Protein AF-B1M7R1-F1 (afdb_monomer_lite)

Sequence (207 aa):
MFFDQKALIGRHILVVEDDYFAAAHVKDCLRTHGATIEGPWSNVEHAMSSLDRSIDRIDSAVLDIDLQDGKRSYPIAKRLDWAGIPYIFASAHPLSQIPEEYRDCLNIGKPHTDHRLICGLSQLLEGTFESKLYRALTRLGAVSRHIQAGERRVAQQRERVARFRGMRHSLNLAEELLEELLNSLSALEDTRAKFLDELRLIQAGAL

Foldseek 3Di:
DDDQQALQALAEEEEEDQDPVVSVVLCVLCVSNHYHYDDHHQDQVVSVVSCVLCVLRHQEYEAEQAGPPRHGCVVVVVVCVLLLRAYAYAYQDDLVPDPPVCSPHHHQHPPHDSVSSSVSSSCRSVDDLVSLLVNLVSNLVVLVVVLVVLVVVLVVLVVVLVVCVPPPPVNVVSVVVSVVSVVVSVVSVVSSVVSVVSNVCSVVVND

Structure (mmCIF, N/CA/C/O backbone):
data_AF-B1M7R1-F1
#
_entry.id   AF-B1M7R1-F1
#
loop_
_atom_site.group_PDB
_atom_site.id
_atom_site.type_symbol
_atom_site.label_atom_id
_atom_site.label_alt_id
_atom_site.label_comp_id
_atom_site.label_asym_id
_atom_site.label_entity_id
_atom_site.label_seq_id
_atom_site.pdbx_PDB_ins_code
_atom_site.Cartn_x
_atom_site.Cartn_y
_atom_site.Cartn_z
_atom_site.occupancy
_atom_site.B_iso_or_equiv
_atom_site.auth_seq_id
_atom_site.auth_comp_id
_atom_site.auth_asym_id
_atom_site.auth_atom_id
_atom_site.pdbx_PDB_model_num
ATOM 1 N N . MET A 1 1 ? 3.070 5.580 -29.476 1.00 40.72 1 MET A N 1
ATOM 2 C CA . MET A 1 1 ? 1.779 5.211 -28.861 1.00 40.72 1 MET A CA 1
ATOM 3 C C . MET A 1 1 ? 1.674 6.048 -27.597 1.00 40.72 1 MET A C 1
ATOM 5 O O . MET A 1 1 ? 2.559 5.936 -26.761 1.00 40.72 1 MET A O 1
ATOM 9 N N . PHE A 1 2 ? 0.743 7.002 -27.547 1.00 43.12 2 PHE A N 1
ATOM 10 C CA . PHE A 1 2 ? 0.595 7.915 -26.410 1.00 43.12 2 PHE A CA 1
ATOM 11 C C . PHE A 1 2 ? -0.077 7.149 -25.266 1.00 43.12 2 PHE A C 1
ATOM 13 O O . PHE A 1 2 ? -1.182 6.646 -25.452 1.00 43.12 2 PHE A O 1
ATOM 20 N N . PHE A 1 3 ? 0.613 6.997 -24.135 1.00 54.56 3 PHE A N 1
ATOM 21 C CA . PHE A 1 3 ? 0.013 6.438 -22.925 1.00 54.56 3 PHE A CA 1
ATOM 22 C C . PHE A 1 3 ? -0.992 7.424 -22.350 1.00 54.56 3 PHE A C 1
ATOM 24 O O . PHE A 1 3 ? -0.816 8.637 -22.485 1.00 54.56 3 PHE A O 1
ATOM 31 N N . ASP A 1 4 ? -2.041 6.895 -21.726 1.00 61.47 4 ASP A N 1
ATOM 32 C CA . ASP A 1 4 ? -2.982 7.724 -20.993 1.00 61.47 4 ASP A CA 1
ATOM 33 C C . ASP A 1 4 ? -2.215 8.476 -19.901 1.00 61.47 4 ASP A C 1
ATOM 35 O O . ASP A 1 4 ? -1.658 7.886 -18.973 1.00 61.47 4 ASP A O 1
ATOM 39 N N . GLN A 1 5 ? -2.184 9.800 -20.032 1.00 60.84 5 GLN A N 1
ATOM 40 C CA . GLN A 1 5 ? -1.483 10.723 -19.142 1.00 60.84 5 GLN A CA 1
ATOM 41 C C . GLN A 1 5 ? -2.037 10.680 -17.702 1.00 60.84 5 GLN A C 1
ATOM 43 O O . GLN A 1 5 ? -1.565 11.402 -16.830 1.00 60.84 5 GLN A O 1
ATOM 48 N N . LYS A 1 6 ? -3.072 9.866 -17.457 1.00 72.94 6 LYS A N 1
ATOM 49 C CA . LYS A 1 6 ? -3.844 9.778 -16.219 1.00 72.94 6 LYS A CA 1
ATOM 50 C C . LYS A 1 6 ? -4.031 8.348 -15.697 1.00 72.94 6 LYS A C 1
ATOM 52 O O . LYS A 1 6 ? -4.870 8.134 -14.822 1.00 72.94 6 LYS A O 1
ATOM 57 N N . ALA A 1 7 ? -3.235 7.389 -16.175 1.00 82.88 7 ALA A N 1
ATOM 58 C CA . ALA A 1 7 ? -3.348 5.971 -15.811 1.00 82.88 7 ALA A CA 1
ATOM 59 C C . ALA A 1 7 ? -3.279 5.682 -14.294 1.00 82.88 7 ALA A C 1
ATOM 61 O O . ALA A 1 7 ? -3.722 4.623 -13.854 1.00 82.88 7 ALA A O 1
ATOM 62 N N . LEU A 1 8 ? -2.733 6.603 -13.490 1.00 91.12 8 LEU A N 1
ATOM 63 C CA . LEU A 1 8 ? -2.581 6.452 -12.042 1.00 91.12 8 LEU A CA 1
ATOM 64 C C . LEU A 1 8 ? -3.366 7.499 -11.234 1.00 91.12 8 LEU A C 1
ATOM 66 O O . LEU A 1 8 ? -3.075 7.698 -10.054 1.00 91.12 8 LEU A O 1
ATOM 70 N N . ILE A 1 9 ? -4.364 8.172 -11.826 1.00 91.81 9 ILE A N 1
ATOM 71 C CA . ILE A 1 9 ? -5.190 9.141 -11.089 1.00 91.81 9 ILE A CA 1
ATOM 72 C C . ILE A 1 9 ? -5.801 8.510 -9.840 1.00 91.81 9 ILE A C 1
ATOM 74 O O . ILE A 1 9 ? -6.424 7.451 -9.886 1.00 91.81 9 ILE A O 1
ATOM 78 N N . GLY A 1 10 ? -5.651 9.221 -8.722 1.00 88.44 10 GLY A N 1
ATOM 79 C CA . GLY A 1 10 ? -6.211 8.818 -7.436 1.00 88.44 10 GLY A CA 1
ATOM 80 C C . GLY A 1 10 ? -5.459 7.669 -6.769 1.00 88.44 10 GLY A C 1
ATOM 81 O O . GLY A 1 10 ? -5.884 7.244 -5.701 1.00 88.44 10 GLY A O 1
ATOM 82 N N . ARG A 1 11 ? -4.353 7.188 -7.358 1.00 93.38 11 ARG A N 1
ATOM 83 C CA . ARG A 1 11 ? -3.516 6.137 -6.777 1.00 93.38 11 ARG A CA 1
ATOM 84 C C . ARG A 1 11 ? -2.424 6.730 -5.900 1.00 93.38 11 ARG A C 1
ATOM 86 O O . ARG A 1 11 ? -1.684 7.615 -6.327 1.00 93.38 11 ARG A O 1
ATOM 93 N N . HIS A 1 12 ? -2.306 6.216 -4.685 1.00 95.56 12 HIS A N 1
ATOM 94 C CA . HIS A 1 12 ? -1.243 6.536 -3.742 1.00 95.56 12 HIS A CA 1
ATOM 95 C C . HIS A 1 12 ? -0.151 5.467 -3.801 1.00 95.56 12 HIS A C 1
ATOM 97 O O . HIS A 1 12 ? -0.380 4.308 -3.456 1.00 95.56 12 HIS A O 1
ATOM 103 N N . ILE A 1 13 ? 1.045 5.854 -4.237 1.00 97.44 13 ILE A N 1
ATOM 104 C CA . ILE A 1 13 ? 2.153 4.933 -4.485 1.00 97.44 13 ILE A CA 1
ATOM 105 C C . ILE A 1 13 ? 3.277 5.192 -3.485 1.00 97.44 13 ILE A C 1
ATOM 107 O O . ILE A 1 13 ? 3.815 6.299 -3.426 1.00 97.44 13 ILE A O 1
ATOM 111 N N . LEU A 1 14 ? 3.650 4.168 -2.717 1.00 98.06 14 LEU A N 1
ATOM 112 C CA . LEU A 1 14 ? 4.859 4.196 -1.895 1.00 98.06 14 LEU A CA 1
ATOM 113 C C . LEU A 1 14 ? 6.088 4.038 -2.795 1.00 98.06 14 LEU A C 1
ATOM 115 O O . LEU A 1 14 ? 6.151 3.102 -3.587 1.00 98.06 14 LEU A O 1
ATOM 119 N N . VAL A 1 15 ? 7.080 4.914 -2.648 1.00 97.88 15 VAL A N 1
ATOM 120 C CA . VAL A 1 15 ? 8.358 4.806 -3.367 1.00 97.88 15 VAL A CA 1
ATOM 121 C C . VAL A 1 15 ? 9.493 4.636 -2.364 1.00 97.88 15 VAL A C 1
ATOM 123 O O . VAL A 1 15 ? 9.649 5.445 -1.447 1.00 97.88 15 VAL A O 1
ATOM 126 N N . VAL A 1 16 ? 10.291 3.585 -2.543 1.00 97.50 16 VAL A N 1
ATOM 127 C CA . VAL A 1 16 ? 11.472 3.296 -1.723 1.00 97.50 16 VAL A CA 1
ATOM 128 C C . VAL A 1 16 ? 12.658 3.073 -2.647 1.00 97.50 16 VAL A C 1
ATOM 130 O O . VAL A 1 16 ? 12.676 2.119 -3.418 1.00 97.50 16 VAL A O 1
ATOM 133 N N . GLU A 1 17 ? 13.608 3.993 -2.592 1.00 96.00 17 GLU A N 1
ATOM 134 C CA . GLU A 1 17 ? 14.746 4.093 -3.501 1.00 96.00 17 GLU A CA 1
ATOM 135 C C . GLU A 1 17 ? 15.808 4.952 -2.812 1.00 96.00 17 GLU A C 1
ATOM 137 O O . GLU A 1 17 ? 15.491 6.027 -2.287 1.00 96.00 17 GLU A O 1
ATOM 142 N N . ASP A 1 18 ? 17.046 4.470 -2.773 1.00 95.06 18 ASP A N 1
ATOM 143 C CA . ASP A 1 18 ? 18.136 5.137 -2.069 1.00 95.06 18 ASP A CA 1
ATOM 144 C C . ASP A 1 18 ? 19.006 6.007 -2.985 1.00 95.06 18 ASP A C 1
ATOM 146 O O . ASP A 1 18 ? 19.569 7.005 -2.518 1.00 95.06 18 ASP A O 1
ATOM 150 N N . ASP A 1 19 ? 19.048 5.698 -4.285 1.00 94.06 19 ASP A N 1
ATOM 151 C CA . ASP A 1 19 ? 19.673 6.550 -5.285 1.00 94.06 19 ASP A CA 1
ATOM 152 C C . ASP A 1 19 ? 18.806 7.781 -5.572 1.00 94.06 19 ASP A C 1
ATOM 154 O O . ASP A 1 19 ? 17.668 7.700 -6.041 1.00 94.06 19 ASP A O 1
ATOM 158 N N . TYR A 1 20 ? 19.368 8.964 -5.324 1.00 92.56 20 TYR A N 1
ATOM 159 C CA . TYR A 1 20 ? 18.645 10.228 -5.454 1.00 92.56 20 TYR A CA 1
ATOM 160 C C . TYR A 1 20 ? 18.097 10.462 -6.871 1.00 92.56 20 TYR A C 1
ATOM 162 O O . TYR A 1 20 ? 16.976 10.956 -7.023 1.00 92.56 20 TYR A O 1
ATOM 170 N N . PHE A 1 21 ? 18.865 10.122 -7.911 1.00 93.62 21 PHE A N 1
ATOM 171 C CA . PHE A 1 21 ? 18.459 10.369 -9.294 1.00 93.62 21 PHE A CA 1
ATOM 172 C C . PHE A 1 21 ? 17.355 9.410 -9.733 1.00 93.62 21 PHE A C 1
ATOM 174 O O . PHE A 1 21 ? 16.367 9.855 -10.319 1.00 93.62 21 PHE A O 1
ATOM 181 N N . ALA A 1 22 ? 17.476 8.126 -9.401 1.00 93.38 22 ALA A N 1
ATOM 182 C CA . ALA A 1 22 ? 16.428 7.140 -9.617 1.00 93.38 22 ALA A CA 1
ATOM 183 C C . ALA A 1 22 ? 15.153 7.512 -8.847 1.00 93.38 22 ALA A C 1
ATOM 185 O O . ALA A 1 22 ? 14.068 7.523 -9.431 1.00 93.38 22 ALA A O 1
ATOM 186 N N . ALA A 1 23 ? 15.274 7.915 -7.578 1.00 94.62 23 ALA A N 1
ATOM 187 C CA . ALA A 1 23 ? 14.139 8.305 -6.745 1.00 94.62 23 ALA A CA 1
ATOM 188 C C . ALA A 1 23 ? 13.405 9.522 -7.322 1.00 94.62 23 ALA A C 1
ATOM 190 O O . ALA A 1 23 ? 12.173 9.540 -7.386 1.00 94.62 23 ALA A O 1
ATOM 191 N N . ALA A 1 24 ? 14.153 10.541 -7.759 1.00 95.00 24 ALA A N 1
ATOM 192 C CA . ALA A 1 24 ? 13.593 11.722 -8.404 1.00 95.00 24 ALA A CA 1
ATOM 193 C C . ALA A 1 24 ? 12.888 11.360 -9.717 1.00 95.00 24 ALA A C 1
ATOM 195 O O . ALA A 1 24 ? 11.744 11.760 -9.915 1.00 95.00 24 ALA A O 1
ATOM 196 N N . HIS A 1 25 ? 13.529 10.543 -10.555 1.00 94.81 25 HIS A N 1
ATOM 197 C CA . HIS A 1 25 ? 12.978 10.093 -11.827 1.00 94.81 25 HIS A CA 1
ATOM 198 C C . HIS A 1 25 ? 11.665 9.317 -11.657 1.00 94.81 25 HIS A C 1
ATOM 200 O O . HIS A 1 25 ? 10.656 9.674 -12.265 1.00 94.81 25 HIS A O 1
ATOM 206 N N . VAL A 1 26 ? 11.646 8.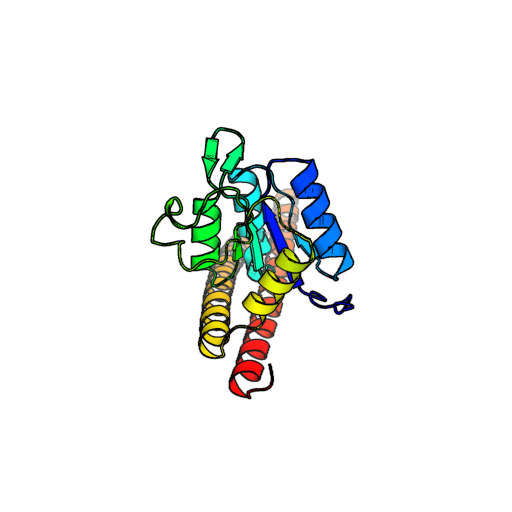304 -10.783 1.00 95.44 26 VAL A N 1
ATOM 207 C CA . VAL A 1 26 ? 10.446 7.504 -10.489 1.00 95.44 26 VAL A CA 1
ATOM 208 C C . VAL A 1 26 ? 9.330 8.398 -9.955 1.00 95.44 26 VAL A C 1
ATOM 210 O O . VAL A 1 26 ? 8.204 8.349 -10.448 1.00 95.44 26 VAL A O 1
ATOM 213 N N . LYS A 1 27 ? 9.633 9.260 -8.979 1.00 95.81 27 LYS A N 1
ATOM 214 C CA . LYS A 1 27 ? 8.655 10.188 -8.397 1.00 95.81 27 LYS A CA 1
ATOM 215 C C . LYS A 1 27 ? 8.048 11.110 -9.455 1.00 95.81 27 LYS A C 1
ATOM 217 O O . LYS A 1 27 ? 6.830 11.286 -9.466 1.00 95.81 27 LYS A O 1
ATOM 222 N N . ASP A 1 28 ? 8.873 11.704 -10.310 1.00 95.19 28 ASP A N 1
ATOM 223 C CA . ASP A 1 28 ? 8.414 12.652 -11.323 1.00 95.19 28 ASP A CA 1
ATOM 224 C C . ASP A 1 28 ? 7.580 11.937 -12.393 1.00 95.19 28 ASP A C 1
ATOM 226 O O . ASP A 1 28 ? 6.471 12.382 -12.689 1.00 95.19 28 ASP A O 1
ATOM 230 N N . CYS A 1 29 ? 8.029 10.770 -12.868 1.00 94.88 29 CYS A N 1
ATOM 231 C CA . CYS A 1 29 ? 7.277 9.934 -13.803 1.00 94.88 29 CYS A CA 1
ATOM 232 C C . CYS A 1 29 ? 5.880 9.586 -13.260 1.00 94.88 29 CYS A C 1
ATOM 234 O O . CYS A 1 29 ? 4.870 9.832 -13.923 1.00 94.88 29 CYS A O 1
ATOM 236 N N . LEU A 1 30 ? 5.793 9.078 -12.027 1.00 95.50 30 LEU A N 1
ATOM 237 C CA . LEU A 1 30 ? 4.518 8.697 -11.411 1.00 95.50 30 LEU A CA 1
ATOM 238 C C . LEU A 1 30 ? 3.587 9.901 -11.198 1.00 95.50 30 LEU A C 1
ATOM 240 O O . LEU A 1 30 ? 2.387 9.808 -11.472 1.00 95.50 30 LEU A O 1
ATOM 244 N N . ARG A 1 31 ? 4.127 11.050 -10.769 1.00 94.75 31 ARG A N 1
ATOM 245 C CA . ARG A 1 31 ? 3.352 12.293 -10.603 1.00 94.75 31 ARG A CA 1
ATOM 246 C C . ARG A 1 31 ? 2.793 12.805 -11.923 1.00 94.75 31 ARG A C 1
ATOM 248 O O . ARG A 1 31 ? 1.632 13.204 -11.968 1.00 94.75 31 ARG A O 1
ATOM 255 N N . THR A 1 32 ? 3.579 12.760 -12.999 1.00 94.19 32 THR A N 1
ATOM 256 C CA . THR A 1 32 ? 3.123 13.148 -14.342 1.00 94.19 32 THR A CA 1
ATOM 257 C C . THR A 1 32 ? 1.951 12.290 -14.828 1.00 94.19 32 THR A C 1
ATOM 259 O O . THR A 1 32 ? 1.141 12.783 -15.608 1.00 94.19 32 THR A O 1
ATOM 262 N N . HIS A 1 33 ? 1.810 11.060 -14.321 1.00 94.12 33 HIS A N 1
ATOM 263 C CA . HIS A 1 33 ? 0.701 10.150 -14.636 1.00 94.12 33 HIS A CA 1
ATOM 264 C C . HIS A 1 33 ? -0.456 10.189 -13.615 1.00 94.12 33 HIS A C 1
ATOM 266 O O . HIS A 1 33 ? -1.372 9.364 -13.679 1.00 94.12 33 HIS A O 1
ATOM 272 N N . GLY A 1 34 ? -0.445 11.153 -12.687 1.00 93.50 34 GLY A N 1
ATOM 273 C CA . GLY A 1 34 ? -1.553 11.432 -11.768 1.00 93.50 34 GLY A CA 1
ATOM 274 C C . GLY A 1 34 ? -1.497 10.725 -10.412 1.00 93.50 34 GLY A C 1
ATOM 275 O O . GLY A 1 34 ? -2.457 10.846 -9.649 1.00 93.50 34 GLY A O 1
ATOM 276 N N . ALA A 1 35 ? -0.404 10.022 -10.097 1.00 95.75 35 ALA A N 1
ATOM 277 C CA . ALA A 1 35 ? -0.231 9.377 -8.799 1.00 95.75 35 ALA A CA 1
ATOM 278 C C . ALA A 1 35 ? 0.142 10.383 -7.699 1.00 95.75 35 ALA A C 1
ATOM 280 O O . ALA A 1 35 ? 0.938 11.306 -7.911 1.00 95.75 35 ALA A O 1
ATOM 281 N N . THR A 1 36 ? -0.346 10.141 -6.484 1.00 96.50 36 THR A N 1
ATOM 282 C CA . THR A 1 36 ? 0.205 10.756 -5.272 1.00 96.50 36 THR A CA 1
ATOM 283 C C . THR A 1 36 ? 1.315 9.869 -4.722 1.00 96.50 36 THR A C 1
ATOM 285 O O . THR A 1 36 ? 1.179 8.650 -4.690 1.00 96.50 36 THR A O 1
ATOM 288 N N . ILE A 1 37 ? 2.417 10.467 -4.272 1.00 96.56 37 ILE A N 1
ATOM 289 C CA . ILE A 1 37 ? 3.605 9.723 -3.834 1.00 96.56 37 ILE A CA 1
ATOM 290 C C . ILE A 1 37 ? 3.744 9.783 -2.317 1.00 96.56 37 ILE A C 1
ATOM 292 O O . ILE A 1 37 ? 3.774 10.877 -1.753 1.00 96.56 37 ILE A O 1
ATOM 296 N N . GLU A 1 38 ? 3.875 8.615 -1.691 1.00 96.25 38 GLU A N 1
ATOM 297 C CA . GLU A 1 38 ? 4.350 8.450 -0.317 1.00 96.25 38 GLU A C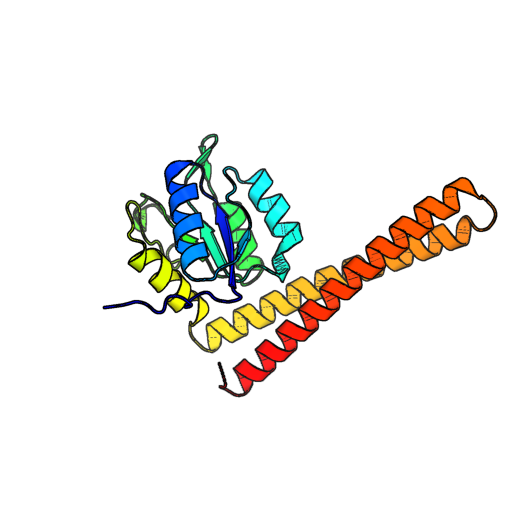A 1
ATOM 298 C C . GLU A 1 38 ? 5.861 8.157 -0.366 1.00 96.25 38 GLU A C 1
ATOM 300 O O . GLU A 1 38 ? 6.289 7.158 -0.946 1.00 96.25 38 GLU A O 1
ATOM 305 N N . GLY A 1 39 ? 6.683 9.040 0.206 1.00 91.75 39 GLY A N 1
ATOM 306 C CA . GLY A 1 39 ? 8.143 9.031 0.022 1.00 91.75 39 GLY A CA 1
ATOM 307 C C . GLY A 1 39 ? 8.611 10.018 -1.067 1.00 91.75 39 GLY A C 1
ATOM 308 O O . GLY A 1 39 ? 7.927 11.020 -1.308 1.00 91.75 39 GLY A O 1
ATOM 309 N N . PRO A 1 40 ? 9.766 9.791 -1.731 1.00 95.38 40 PRO A N 1
ATOM 310 C CA . PRO A 1 40 ? 10.613 8.594 -1.682 1.00 95.38 40 PRO A CA 1
ATOM 311 C C . PRO A 1 40 ? 11.362 8.414 -0.359 1.00 95.38 40 PRO A C 1
ATOM 313 O O . PRO A 1 40 ? 11.814 9.391 0.237 1.00 95.38 40 PRO A O 1
ATOM 316 N N . TRP A 1 41 ? 11.529 7.168 0.076 1.00 96.62 41 TRP A N 1
ATOM 317 C CA . TRP A 1 41 ? 12.312 6.820 1.264 1.00 96.62 41 TRP A CA 1
ATOM 318 C C . TRP A 1 41 ? 13.594 6.085 0.879 1.00 96.62 41 TRP A C 1
ATOM 320 O O . TRP A 1 41 ? 13.538 5.116 0.130 1.00 96.62 41 TRP A O 1
ATOM 330 N N . SER A 1 42 ? 14.731 6.503 1.438 1.00 94.44 42 SER A N 1
ATOM 331 C CA . SER A 1 42 ? 16.040 5.909 1.128 1.00 94.44 42 SER A CA 1
ATOM 332 C C . SER A 1 42 ? 16.437 4.736 2.029 1.00 94.44 42 SER A C 1
ATOM 334 O O . SER A 1 42 ? 17.470 4.111 1.809 1.00 94.44 42 SER A O 1
ATOM 336 N N . ASN A 1 43 ? 15.659 4.450 3.078 1.00 94.00 43 ASN A N 1
ATOM 337 C CA . ASN A 1 43 ? 15.959 3.383 4.030 1.00 94.00 43 ASN A CA 1
ATOM 338 C C . ASN A 1 43 ? 14.695 2.702 4.564 1.00 94.00 43 ASN A C 1
ATOM 340 O O . ASN A 1 43 ? 13.588 3.249 4.520 1.00 94.00 43 ASN A O 1
ATOM 344 N N . VAL A 1 44 ? 14.899 1.497 5.098 1.00 94.62 44 VAL A N 1
ATOM 345 C CA . VAL A 1 44 ? 13.834 0.620 5.588 1.00 94.62 44 VAL A CA 1
ATOM 346 C C . VAL A 1 44 ? 13.106 1.223 6.783 1.00 94.62 44 VAL A C 1
ATOM 348 O O . VAL A 1 44 ? 11.882 1.162 6.829 1.00 94.62 44 VAL A O 1
ATOM 351 N N . GLU A 1 45 ? 13.817 1.814 7.744 1.00 93.62 45 GLU A N 1
ATOM 352 C CA . GLU A 1 45 ? 13.212 2.324 8.977 1.00 93.62 45 GLU A CA 1
ATOM 353 C C . GLU A 1 45 ? 12.184 3.430 8.713 1.00 93.62 45 GLU A C 1
ATOM 355 O O . GLU A 1 45 ? 11.060 3.388 9.231 1.00 93.62 45 GLU A O 1
ATOM 360 N N . HIS A 1 46 ? 12.549 4.417 7.894 1.00 93.38 46 HIS A N 1
ATOM 361 C CA . HIS A 1 46 ? 11.669 5.527 7.547 1.00 93.38 46 HIS A CA 1
ATOM 362 C C . HIS A 1 46 ? 10.516 5.065 6.659 1.00 93.38 46 HIS A C 1
ATOM 364 O O . HIS A 1 46 ? 9.372 5.442 6.923 1.00 93.38 46 HIS A O 1
ATOM 370 N N . ALA A 1 47 ? 10.797 4.202 5.676 1.00 95.38 47 ALA A N 1
ATOM 371 C CA . ALA A 1 47 ? 9.773 3.633 4.810 1.00 95.38 47 ALA A CA 1
ATOM 372 C C . ALA A 1 47 ? 8.740 2.828 5.607 1.00 95.38 47 ALA A C 1
ATOM 374 O O . ALA A 1 47 ? 7.547 3.049 5.442 1.00 95.38 47 ALA A O 1
ATOM 375 N N . MET A 1 48 ? 9.179 1.958 6.522 1.00 94.56 48 MET A N 1
ATOM 376 C CA . MET A 1 48 ? 8.294 1.185 7.400 1.00 94.56 48 MET A CA 1
ATOM 377 C C . MET A 1 48 ? 7.471 2.088 8.315 1.00 94.56 48 MET A C 1
ATOM 379 O O . MET A 1 48 ? 6.263 1.912 8.431 1.00 94.56 48 MET A O 1
ATOM 383 N N . SER A 1 49 ? 8.103 3.094 8.927 1.00 91.38 49 SER A N 1
ATOM 384 C CA . SER A 1 49 ? 7.407 4.034 9.813 1.00 91.38 49 SER A CA 1
ATOM 385 C C . SER A 1 49 ? 6.329 4.832 9.079 1.00 91.38 49 SER A C 1
ATOM 387 O O . SER A 1 49 ? 5.267 5.101 9.637 1.00 91.38 49 SER A O 1
ATOM 389 N N . SER A 1 50 ? 6.613 5.254 7.845 1.00 92.44 50 SER A N 1
ATOM 390 C CA . SER A 1 50 ? 5.650 5.917 6.965 1.00 92.44 50 SER A CA 1
ATOM 391 C C . SER A 1 50 ? 4.545 4.948 6.558 1.00 92.44 50 SER A C 1
ATOM 393 O O . SER A 1 50 ? 3.381 5.238 6.828 1.00 92.44 50 SER A O 1
ATOM 395 N N . LEU A 1 51 ? 4.911 3.769 6.050 1.00 92.00 51 LEU A N 1
ATOM 396 C CA . LEU A 1 51 ? 3.988 2.722 5.633 1.00 92.00 51 LEU A CA 1
ATOM 397 C C . LEU A 1 51 ? 3.016 2.342 6.750 1.00 92.00 51 LEU A C 1
ATOM 399 O O . LEU A 1 51 ? 1.824 2.281 6.506 1.00 92.00 51 LEU A O 1
ATOM 403 N N . ASP A 1 52 ? 3.469 2.157 7.988 1.00 87.56 52 ASP A N 1
ATOM 404 C CA . ASP A 1 52 ? 2.580 1.812 9.103 1.00 87.56 52 ASP A CA 1
ATOM 405 C C . ASP A 1 52 ? 1.572 2.917 9.452 1.00 87.56 52 ASP A C 1
ATOM 407 O O . ASP A 1 52 ? 0.494 2.619 9.969 1.00 87.56 52 ASP A O 1
ATOM 411 N N . ARG A 1 53 ? 1.888 4.186 9.165 1.00 86.06 53 ARG A N 1
ATOM 412 C CA . ARG A 1 53 ? 0.967 5.315 9.372 1.00 86.06 53 ARG A CA 1
ATOM 413 C C . ARG A 1 53 ? 0.019 5.535 8.199 1.00 86.06 53 ARG A C 1
ATOM 415 O O . ARG A 1 53 ? -1.063 6.079 8.402 1.00 86.06 53 ARG A O 1
ATOM 422 N N . SER A 1 54 ? 0.428 5.163 6.989 1.00 86.62 54 SER A N 1
ATOM 423 C CA . SER A 1 54 ? -0.318 5.424 5.756 1.00 86.62 54 SER A CA 1
ATOM 424 C C . SER A 1 54 ? -0.850 4.163 5.075 1.00 86.62 54 SER A C 1
ATOM 426 O O . SER A 1 54 ? -1.458 4.286 4.017 1.00 86.62 54 SER A O 1
ATOM 428 N N . ILE A 1 55 ? -0.702 2.980 5.688 1.00 85.38 55 ILE A N 1
A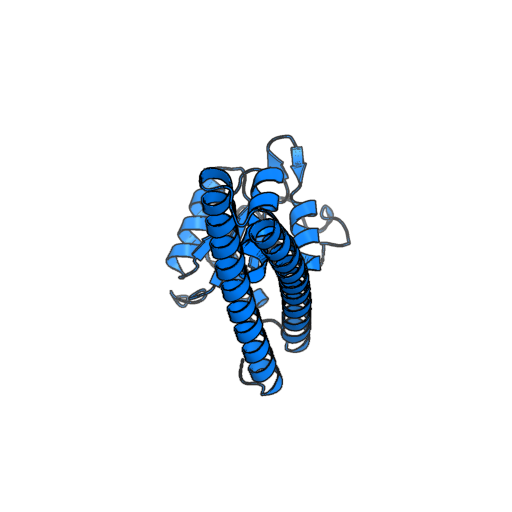TOM 429 C CA . ILE A 1 55 ? -0.990 1.662 5.093 1.00 85.38 55 ILE A CA 1
ATOM 430 C C . ILE A 1 55 ? -2.359 1.595 4.416 1.00 85.38 55 ILE A C 1
ATOM 432 O O . ILE A 1 55 ? -2.478 1.091 3.305 1.00 85.38 55 ILE A O 1
ATOM 436 N N . ASP A 1 56 ? -3.375 2.175 5.049 1.00 80.69 56 ASP A N 1
ATOM 437 C CA . ASP A 1 56 ? -4.760 2.127 4.581 1.00 80.69 56 ASP A CA 1
ATOM 438 C C . ASP A 1 56 ? -5.018 3.033 3.365 1.00 80.69 56 ASP A C 1
ATOM 440 O O . ASP A 1 56 ? -6.101 3.020 2.788 1.00 80.69 56 ASP A O 1
ATOM 444 N N . ARG A 1 57 ? -4.035 3.847 2.977 1.00 85.31 57 ARG A N 1
ATOM 445 C CA . ARG A 1 57 ? -4.104 4.772 1.843 1.00 85.31 57 ARG A CA 1
ATOM 446 C C . ARG A 1 57 ? -3.208 4.349 0.687 1.00 85.31 57 ARG A C 1
ATOM 448 O O . ARG A 1 57 ? -3.309 4.960 -0.364 1.00 85.31 57 ARG A O 1
ATOM 455 N N . ILE A 1 58 ? -2.323 3.367 0.865 1.00 92.75 58 ILE A N 1
ATOM 456 C CA . ILE A 1 58 ? -1.373 2.960 -0.175 1.00 92.75 58 ILE A CA 1
ATOM 457 C C . ILE A 1 58 ? -2.024 1.956 -1.132 1.00 92.75 58 ILE A C 1
ATOM 459 O O . ILE A 1 58 ? -2.432 0.855 -0.752 1.00 92.75 58 ILE A O 1
ATOM 463 N N . ASP A 1 59 ? -2.070 2.327 -2.409 1.00 92.81 59 ASP A N 1
ATOM 464 C CA . ASP A 1 59 ? -2.604 1.505 -3.491 1.00 92.81 59 ASP A CA 1
ATOM 465 C C . ASP A 1 59 ? -1.591 0.498 -4.023 1.00 92.81 59 ASP A C 1
ATOM 467 O O . ASP A 1 59 ? -1.979 -0.615 -4.376 1.00 92.81 59 ASP A O 1
ATOM 471 N N . SER A 1 60 ? -0.318 0.887 -4.104 1.00 95.56 60 SER A N 1
ATOM 472 C CA . SER A 1 60 ? 0.782 0.041 -4.571 1.00 95.56 60 SER A CA 1
ATOM 473 C C . SER A 1 60 ? 2.132 0.604 -4.112 1.00 95.56 60 SER A C 1
ATOM 475 O O . SER A 1 60 ? 2.199 1.727 -3.611 1.00 95.56 60 SER A O 1
ATOM 477 N N . ALA A 1 61 ? 3.219 -0.144 -4.303 1.00 97.56 61 ALA A N 1
ATOM 478 C CA . ALA A 1 61 ? 4.574 0.355 -4.061 1.00 97.56 61 ALA A CA 1
ATOM 479 C C . ALA A 1 61 ? 5.551 0.089 -5.218 1.00 97.56 61 ALA A C 1
ATOM 481 O O . ALA A 1 61 ? 5.366 -0.838 -6.008 1.00 97.56 61 ALA A O 1
ATOM 482 N N . VAL A 1 62 ? 6.605 0.901 -5.279 1.00 97.50 62 VAL A N 1
ATOM 483 C CA . VAL A 1 62 ? 7.803 0.706 -6.101 1.00 97.50 62 VAL A CA 1
ATOM 484 C C . VAL A 1 62 ? 8.990 0.609 -5.154 1.00 97.50 62 VAL A C 1
ATOM 486 O O . VAL A 1 62 ? 9.250 1.548 -4.398 1.00 97.50 62 VAL A O 1
ATOM 489 N N . LEU A 1 63 ? 9.679 -0.529 -5.175 1.00 97.19 63 LEU A N 1
ATOM 490 C CA . LEU A 1 63 ? 10.778 -0.825 -4.261 1.00 97.19 63 LEU A CA 1
ATOM 491 C C . LEU A 1 63 ? 12.061 -1.090 -5.049 1.00 97.19 63 LEU A C 1
ATOM 493 O O . LEU A 1 63 ? 12.087 -2.001 -5.879 1.00 97.19 63 LEU A O 1
ATOM 497 N N . ASP A 1 64 ? 13.148 -0.381 -4.755 1.00 95.81 64 ASP A N 1
ATOM 498 C CA . ASP A 1 64 ? 14.465 -0.977 -4.981 1.00 95.81 64 ASP A CA 1
ATOM 499 C C . ASP A 1 64 ? 14.710 -2.083 -3.947 1.00 95.81 64 ASP A C 1
ATOM 501 O O . ASP A 1 64 ? 14.212 -2.024 -2.820 1.00 95.81 64 ASP A O 1
ATOM 505 N N . ILE A 1 65 ? 15.431 -3.131 -4.340 1.00 94.62 65 ILE A N 1
ATOM 506 C CA . ILE A 1 65 ? 15.802 -4.237 -3.457 1.00 94.62 65 ILE A CA 1
ATOM 507 C C . ILE A 1 65 ? 16.929 -3.814 -2.536 1.00 94.62 65 ILE A C 1
ATOM 509 O O . ILE A 1 65 ? 16.809 -4.044 -1.335 1.00 94.62 65 ILE A O 1
ATOM 513 N N . ASP A 1 66 ? 17.993 -3.231 -3.081 1.00 92.19 66 ASP A N 1
ATOM 514 C CA . ASP A 1 66 ? 19.133 -2.786 -2.292 1.00 92.19 66 ASP A CA 1
ATOM 515 C C . ASP A 1 66 ? 18.911 -1.337 -1.874 1.00 92.19 66 ASP A C 1
ATOM 517 O O . ASP A 1 66 ? 18.468 -0.513 -2.663 1.00 92.19 66 ASP A O 1
ATOM 521 N N . LEU A 1 67 ? 19.161 -1.053 -0.601 1.00 92.00 67 LEU A N 1
ATOM 522 C CA . LEU A 1 67 ? 19.044 0.276 -0.019 1.00 92.00 67 LEU A CA 1
ATOM 523 C C . LEU A 1 67 ? 20.329 0.610 0.747 1.00 92.00 67 LEU A C 1
ATOM 525 O O . LEU A 1 67 ? 21.222 -0.231 0.922 1.00 92.00 67 LEU A O 1
ATOM 529 N N . GLN A 1 68 ? 20.374 1.827 1.288 1.00 84.12 68 GLN A N 1
ATOM 530 C CA . GLN A 1 68 ? 21.465 2.307 2.132 1.00 84.12 68 GLN A CA 1
ATOM 531 C C . GLN A 1 68 ? 21.846 1.311 3.241 1.00 84.12 68 GLN A C 1
ATOM 533 O O . GLN A 1 68 ? 21.025 0.558 3.776 1.00 84.12 68 GLN A O 1
ATOM 538 N N . ASP A 1 69 ? 23.134 1.329 3.589 1.00 78.69 69 ASP A N 1
ATOM 539 C CA . ASP A 1 69 ? 23.749 0.497 4.629 1.00 78.69 69 ASP A CA 1
ATOM 540 C C . ASP A 1 69 ? 23.667 -1.021 4.376 1.00 78.69 69 ASP A C 1
ATOM 542 O O . ASP A 1 69 ? 23.723 -1.822 5.311 1.00 78.69 69 ASP A O 1
ATOM 546 N N . GLY A 1 70 ? 23.536 -1.437 3.109 1.00 78.00 70 GLY A N 1
ATOM 547 C CA . GLY A 1 70 ? 23.485 -2.851 2.717 1.00 78.00 70 GLY A CA 1
ATOM 548 C C . GLY A 1 70 ? 22.199 -3.558 3.150 1.00 78.00 70 GLY A C 1
ATOM 549 O O . GLY A 1 70 ? 22.148 -4.790 3.209 1.00 78.00 70 GLY A O 1
ATOM 550 N N . LYS A 1 71 ? 21.161 -2.789 3.491 1.00 89.19 71 LYS A N 1
ATOM 551 C CA . LYS A 1 71 ? 19.847 -3.321 3.844 1.00 89.19 71 LYS A CA 1
ATOM 552 C C . LYS A 1 71 ? 19.049 -3.609 2.587 1.00 89.19 71 LYS A C 1
ATOM 554 O O . LYS A 1 71 ? 19.241 -2.986 1.551 1.00 89.19 71 LYS A O 1
ATOM 559 N N . ARG A 1 72 ? 18.105 -4.542 2.714 1.00 93.19 72 ARG A N 1
ATOM 560 C CA . ARG A 1 72 ? 17.171 -4.873 1.640 1.00 93.19 72 ARG A CA 1
ATOM 561 C C . ARG A 1 72 ? 15.753 -4.462 1.979 1.00 93.19 72 ARG A C 1
ATOM 563 O O . ARG A 1 72 ? 15.362 -4.530 3.143 1.00 93.19 72 ARG A O 1
ATOM 570 N N . SER A 1 73 ? 14.965 -4.111 0.968 1.00 95.00 73 SER A N 1
ATOM 571 C CA . SER A 1 73 ? 13.560 -3.706 1.123 1.00 95.00 73 SER A CA 1
ATOM 572 C C . SER A 1 73 ? 12.590 -4.853 1.439 1.00 95.00 73 SER A C 1
ATOM 574 O O . SER A 1 73 ? 11.407 -4.602 1.657 1.00 95.00 73 SER A O 1
ATOM 576 N N . TYR A 1 74 ? 13.057 -6.103 1.551 1.00 95.00 74 TYR A N 1
ATOM 577 C CA . TYR A 1 74 ? 12.207 -7.265 1.856 1.00 95.00 74 TYR A CA 1
ATOM 578 C C . TYR A 1 74 ? 11.318 -7.129 3.107 1.00 95.00 74 TYR A C 1
ATOM 580 O O . TYR A 1 74 ? 10.172 -7.571 3.054 1.00 95.00 74 TYR A O 1
ATOM 588 N N . PRO A 1 75 ? 11.739 -6.491 4.220 1.00 94.94 75 PRO A N 1
ATOM 589 C CA . PRO A 1 75 ? 10.829 -6.235 5.339 1.00 94.94 75 PRO A CA 1
ATOM 590 C C . PRO A 1 75 ? 9.613 -5.381 4.944 1.00 94.94 75 PRO A C 1
ATOM 592 O O . PRO A 1 75 ? 8.517 -5.605 5.455 1.00 94.94 75 PRO A O 1
ATOM 595 N N . ILE A 1 76 ? 9.796 -4.445 4.008 1.00 95.62 76 ILE A N 1
ATOM 596 C CA . ILE A 1 76 ? 8.735 -3.597 3.452 1.00 95.62 76 ILE A CA 1
ATOM 597 C C . ILE A 1 76 ? 7.841 -4.433 2.536 1.00 95.62 76 ILE A C 1
ATOM 599 O O . ILE A 1 76 ? 6.625 -4.408 2.696 1.00 95.62 76 ILE A O 1
ATOM 603 N N . ALA A 1 77 ? 8.434 -5.228 1.639 1.00 95.12 77 ALA A N 1
ATOM 604 C CA . ALA A 1 77 ? 7.720 -6.156 0.758 1.00 95.12 77 ALA A CA 1
ATOM 605 C C . ALA A 1 77 ? 6.787 -7.083 1.561 1.00 95.12 77 ALA A C 1
ATOM 607 O O . ALA A 1 77 ? 5.573 -7.081 1.370 1.00 95.12 77 ALA A O 1
ATOM 608 N N . LYS A 1 78 ? 7.325 -7.733 2.597 1.00 93.31 78 LYS A N 1
ATOM 609 C CA . LYS A 1 78 ? 6.563 -8.582 3.521 1.00 93.31 78 LYS A CA 1
ATOM 610 C C . LYS A 1 78 ? 5.426 -7.838 4.229 1.00 93.31 78 LYS A C 1
ATOM 612 O O . LYS A 1 78 ? 4.358 -8.403 4.479 1.00 93.31 78 LYS A O 1
ATOM 617 N N . ARG A 1 79 ? 5.644 -6.572 4.594 1.00 92.38 79 ARG A N 1
ATOM 618 C CA . ARG A 1 79 ? 4.623 -5.733 5.237 1.00 92.38 79 ARG A CA 1
ATOM 619 C C . ARG A 1 79 ? 3.489 -5.365 4.278 1.00 92.38 79 ARG A C 1
ATOM 621 O O . ARG A 1 79 ? 2.340 -5.285 4.726 1.00 92.38 79 ARG A O 1
ATOM 628 N N . LEU A 1 80 ? 3.810 -5.146 3.004 1.00 92.81 80 LEU A N 1
ATOM 629 C CA . LEU A 1 80 ? 2.854 -4.899 1.924 1.00 92.81 80 LEU A CA 1
ATOM 630 C C . LEU A 1 80 ? 2.044 -6.163 1.612 1.00 92.81 80 LEU A C 1
ATOM 632 O O . LEU A 1 80 ? 0.818 -6.081 1.556 1.00 92.81 80 LEU A O 1
ATOM 636 N N . ASP A 1 81 ? 2.692 -7.331 1.550 1.00 89.44 81 ASP A N 1
ATOM 637 C CA . ASP A 1 81 ? 2.026 -8.629 1.366 1.00 89.44 81 ASP A CA 1
ATOM 638 C C . ASP A 1 81 ? 0.995 -8.893 2.467 1.00 89.44 81 ASP A C 1
ATOM 640 O O . ASP A 1 81 ? -0.160 -9.222 2.191 1.00 89.44 81 ASP A O 1
ATOM 644 N N . TRP A 1 82 ? 1.369 -8.655 3.730 1.00 86.25 82 TRP A N 1
ATOM 645 C CA . TRP A 1 82 ? 0.446 -8.778 4.862 1.00 86.25 82 TRP A CA 1
ATOM 646 C C . TRP A 1 82 ? -0.750 -7.816 4.777 1.00 86.25 82 TRP A C 1
ATOM 648 O O . TRP A 1 82 ? -1.821 -8.105 5.312 1.00 86.25 82 TRP A O 1
ATOM 658 N N . ALA A 1 83 ? -0.575 -6.664 4.127 1.00 85.25 83 ALA A N 1
ATOM 659 C CA . ALA A 1 83 ? -1.633 -5.684 3.908 1.00 85.25 83 ALA A CA 1
ATOM 660 C C . ALA A 1 83 ? -2.419 -5.908 2.606 1.00 85.25 83 ALA A C 1
ATOM 662 O O . ALA A 1 83 ? -3.374 -5.177 2.349 1.00 85.25 83 ALA A O 1
ATOM 663 N N . GLY A 1 84 ? -2.041 -6.894 1.783 1.00 86.75 84 GLY A N 1
ATOM 664 C CA . GLY A 1 84 ? -2.625 -7.100 0.459 1.00 86.75 84 GLY A CA 1
ATOM 665 C C . GLY A 1 84 ? -2.376 -5.915 -0.475 1.00 86.75 84 GLY A C 1
ATOM 666 O O . GLY A 1 84 ? -3.208 -5.615 -1.330 1.00 86.75 84 GLY A O 1
ATOM 667 N N . ILE A 1 85 ? -1.269 -5.199 -0.285 1.00 91.50 85 ILE A N 1
ATOM 668 C CA . ILE A 1 85 ? -0.870 -4.093 -1.150 1.00 91.50 85 ILE A CA 1
ATOM 669 C C . ILE A 1 85 ? 0.113 -4.654 -2.171 1.00 91.50 85 ILE A C 1
ATOM 671 O O . ILE A 1 85 ? 1.157 -5.174 -1.784 1.00 91.50 85 ILE A O 1
ATOM 675 N N . PRO A 1 86 ? -0.201 -4.569 -3.468 1.00 92.94 86 PRO A N 1
ATOM 676 C CA . PRO A 1 86 ? 0.694 -5.073 -4.483 1.00 92.94 86 PRO A CA 1
ATOM 677 C C . PRO A 1 86 ? 1.881 -4.116 -4.669 1.00 92.94 86 PRO A C 1
ATOM 679 O O . PRO A 1 86 ? 1.799 -2.926 -4.366 1.00 92.94 86 PRO A O 1
ATOM 682 N N . TYR A 1 87 ? 3.003 -4.621 -5.163 1.00 95.25 87 TYR A N 1
ATOM 683 C CA . TYR A 1 87 ? 4.179 -3.803 -5.444 1.00 95.25 87 TYR A CA 1
ATOM 684 C C . TYR A 1 87 ? 4.988 -4.358 -6.607 1.00 95.25 87 TYR A C 1
ATOM 686 O O . TYR A 1 87 ? 4.836 -5.514 -7.006 1.00 95.25 87 TYR A O 1
ATOM 694 N N . ILE A 1 88 ? 5.861 -3.509 -7.139 1.00 95.50 88 ILE A N 1
ATOM 695 C CA . ILE A 1 88 ? 6.875 -3.897 -8.112 1.00 95.50 88 ILE A CA 1
ATOM 696 C C . ILE A 1 88 ? 8.265 -3.678 -7.526 1.00 95.50 88 ILE A C 1
ATOM 698 O O . ILE A 1 88 ? 8.493 -2.730 -6.768 1.00 95.50 88 ILE A O 1
ATOM 702 N N . PHE A 1 89 ? 9.206 -4.522 -7.934 1.00 96.19 89 PHE A N 1
ATOM 703 C CA . PHE A 1 89 ? 10.622 -4.241 -7.760 1.00 96.19 89 PHE A CA 1
ATOM 704 C C . PHE A 1 89 ? 11.154 -3.451 -8.952 1.00 96.19 89 PHE A C 1
ATOM 706 O O . PHE A 1 89 ? 10.833 -3.741 -10.104 1.00 96.19 89 PHE A O 1
ATOM 713 N N . ALA A 1 90 ? 12.006 -2.475 -8.674 1.00 94.50 90 ALA A N 1
ATOM 714 C CA . ALA A 1 90 ? 12.791 -1.746 -9.656 1.00 94.50 90 ALA A CA 1
ATOM 715 C C . ALA A 1 90 ? 14.273 -1.968 -9.344 1.00 94.50 90 ALA A C 1
ATOM 717 O O . ALA A 1 90 ? 14.955 -1.059 -8.897 1.00 94.50 90 ALA A O 1
ATOM 718 N N . SER A 1 91 ? 14.772 -3.191 -9.543 1.00 89.06 91 SER A N 1
ATOM 719 C CA . SER A 1 91 ? 16.127 -3.569 -9.119 1.00 89.06 91 SER A CA 1
ATOM 720 C C . SER A 1 91 ? 16.996 -4.046 -10.281 1.00 89.06 91 SER A C 1
ATOM 722 O O . SER A 1 91 ? 16.504 -4.611 -11.256 1.00 89.06 91 SER A O 1
ATOM 724 N N . ALA A 1 92 ? 18.313 -3.862 -10.164 1.00 88.94 92 ALA A N 1
ATOM 725 C CA . ALA A 1 92 ? 19.291 -4.435 -11.089 1.00 88.94 92 ALA A CA 1
ATOM 726 C C . ALA A 1 92 ? 19.440 -5.965 -10.938 1.00 88.94 92 ALA A C 1
ATOM 728 O O . ALA A 1 92 ? 20.020 -6.616 -11.810 1.00 88.94 92 ALA A O 1
ATOM 729 N N . HIS A 1 93 ? 18.916 -6.556 -9.858 1.00 84.81 93 HIS A N 1
ATOM 730 C CA . HIS A 1 93 ? 18.978 -7.997 -9.645 1.00 84.81 93 HIS A CA 1
ATOM 731 C C . HIS A 1 93 ? 18.107 -8.771 -10.649 1.00 84.81 93 HIS A C 1
ATOM 733 O O . HIS A 1 93 ? 16.930 -8.447 -10.828 1.00 84.81 93 HIS A O 1
ATOM 739 N N . PRO A 1 94 ? 18.624 -9.850 -11.266 1.00 81.06 94 PRO A N 1
ATOM 740 C CA . PRO A 1 94 ? 17.789 -10.775 -12.019 1.00 81.06 94 PRO A CA 1
ATOM 741 C C . PRO A 1 94 ? 16.880 -11.568 -11.068 1.00 81.06 94 PRO A C 1
ATOM 743 O O . PRO A 1 94 ? 17.256 -11.853 -9.931 1.00 81.06 94 PRO A O 1
ATOM 746 N N . LEU A 1 95 ? 15.718 -12.013 -11.562 1.00 77.81 95 LEU A N 1
ATOM 747 C CA . LEU A 1 95 ? 14.746 -12.810 -10.790 1.00 77.81 95 LEU A CA 1
ATOM 748 C C . LEU A 1 95 ? 15.365 -14.051 -10.117 1.00 77.81 95 LEU A C 1
ATOM 750 O O . LEU A 1 95 ? 14.918 -14.471 -9.055 1.00 77.81 95 LEU A O 1
ATOM 754 N N . SER A 1 96 ? 16.425 -14.626 -10.694 1.00 80.06 96 SER A N 1
ATOM 755 C CA . SER A 1 96 ? 17.134 -15.781 -10.126 1.00 80.06 96 SER A CA 1
ATOM 756 C C . SER A 1 96 ? 17.814 -15.497 -8.781 1.00 80.06 96 SER A C 1
ATOM 758 O O . SER A 1 96 ? 17.993 -16.424 -7.992 1.00 80.06 96 SER A O 1
ATOM 760 N N . GLN A 1 97 ? 18.177 -14.239 -8.513 1.00 84.69 97 GLN A N 1
ATOM 761 C CA . GLN A 1 97 ? 18.827 -13.795 -7.273 1.00 84.69 97 GLN A CA 1
ATOM 762 C C . GLN A 1 97 ? 17.830 -13.282 -6.226 1.00 84.69 97 GLN A C 1
ATOM 764 O O . GLN A 1 97 ? 18.207 -13.048 -5.077 1.00 84.69 97 GLN A O 1
ATOM 769 N N . ILE A 1 98 ? 16.563 -13.130 -6.612 1.00 87.00 98 ILE A N 1
ATOM 770 C CA . ILE A 1 98 ? 15.477 -12.762 -5.713 1.00 87.00 98 ILE A CA 1
ATOM 771 C C . ILE A 1 98 ? 15.013 -14.031 -4.966 1.00 87.00 98 ILE A C 1
ATOM 773 O O . ILE A 1 98 ? 14.876 -15.089 -5.601 1.00 87.00 98 ILE A O 1
ATOM 777 N N . PRO A 1 99 ? 14.807 -13.964 -3.632 1.00 89.00 99 PRO A N 1
ATOM 778 C CA . PRO A 1 99 ? 14.272 -15.072 -2.847 1.00 89.00 99 PRO A CA 1
ATOM 779 C C . PRO A 1 99 ? 12.991 -15.631 -3.459 1.00 89.00 99 PRO A C 1
ATOM 781 O O . PRO A 1 99 ? 12.194 -14.887 -4.022 1.00 89.00 99 PRO A O 1
ATOM 784 N N . GLU A 1 100 ? 12.794 -16.942 -3.333 1.00 86.00 100 GLU A N 1
ATOM 785 C CA . GLU A 1 100 ? 11.686 -17.658 -3.975 1.00 86.00 100 GLU A CA 1
ATOM 786 C C . GLU A 1 100 ? 10.315 -17.057 -3.646 1.00 86.00 100 GLU A C 1
ATOM 788 O O . GLU A 1 100 ? 9.498 -16.893 -4.545 1.00 86.00 100 GLU A O 1
ATOM 793 N N . GLU A 1 101 ? 10.122 -16.612 -2.403 1.00 87.12 101 GLU A N 1
ATOM 794 C CA . GLU A 1 101 ? 8.897 -15.956 -1.928 1.00 87.12 101 GLU A CA 1
ATOM 795 C C . GLU A 1 101 ? 8.543 -14.646 -2.659 1.00 87.12 101 GLU A C 1
ATOM 797 O O . GLU A 1 101 ? 7.391 -14.231 -2.621 1.00 87.12 101 GLU A O 1
ATOM 802 N N . TYR A 1 102 ? 9.497 -14.021 -3.357 1.00 87.56 102 TYR A N 1
ATOM 803 C CA . TYR A 1 102 ? 9.311 -12.768 -4.099 1.00 87.56 102 TYR A CA 1
ATOM 804 C C . TYR A 1 102 ? 9.487 -12.930 -5.618 1.00 87.56 102 TYR A C 1
ATOM 806 O O . TYR A 1 102 ? 9.495 -11.938 -6.348 1.00 87.56 102 TYR A O 1
ATOM 814 N N . ARG A 1 103 ? 9.673 -14.154 -6.131 1.00 79.25 103 ARG A N 1
ATOM 815 C CA . ARG A 1 103 ? 9.928 -14.375 -7.570 1.00 79.25 103 ARG A CA 1
ATOM 816 C C . ARG A 1 103 ? 8.723 -14.100 -8.459 1.00 79.25 103 ARG A C 1
ATOM 818 O O . ARG A 1 103 ? 8.914 -13.755 -9.622 1.00 79.25 103 ARG A O 1
ATOM 825 N N . ASP A 1 104 ? 7.522 -14.226 -7.906 1.00 80.12 104 ASP A N 1
ATOM 826 C CA . ASP A 1 104 ? 6.273 -13.926 -8.609 1.00 80.12 104 ASP A CA 1
ATOM 827 C C . ASP A 1 104 ? 5.968 -12.417 -8.635 1.00 80.12 104 ASP A C 1
ATOM 829 O O . ASP A 1 104 ? 5.078 -11.968 -9.360 1.00 80.12 104 ASP A O 1
ATOM 833 N N . CYS A 1 105 ? 6.721 -11.608 -7.880 1.00 86.69 105 CYS A N 1
ATOM 834 C CA . CYS A 1 105 ? 6.617 -10.156 -7.932 1.00 86.69 105 CYS A CA 1
ATOM 835 C C . CYS A 1 105 ? 7.183 -9.629 -9.254 1.00 86.69 105 CYS A C 1
ATOM 837 O O . CYS A 1 105 ? 8.258 -10.025 -9.712 1.00 86.69 105 CYS A O 1
ATOM 839 N N . LEU A 1 106 ? 6.493 -8.655 -9.847 1.00 91.19 106 LEU A N 1
ATOM 840 C CA . LEU A 1 106 ? 6.979 -8.003 -11.054 1.00 91.19 106 LEU A CA 1
ATOM 841 C C . LEU A 1 106 ? 8.255 -7.206 -10.744 1.00 91.19 106 LEU A C 1
ATOM 843 O O . LEU A 1 106 ? 8.220 -6.244 -9.980 1.00 91.19 106 LEU A O 1
ATOM 847 N N . ASN A 1 107 ? 9.368 -7.571 -11.382 1.00 93.00 107 ASN A N 1
ATOM 848 C CA . ASN A 1 107 ? 10.596 -6.779 -11.386 1.00 93.00 107 ASN A CA 1
ATOM 849 C C . ASN A 1 107 ? 10.773 -6.093 -12.749 1.00 93.00 107 ASN A C 1
ATOM 851 O O . ASN A 1 107 ? 10.978 -6.760 -13.765 1.00 93.00 107 ASN A O 1
ATOM 855 N N . ILE A 1 108 ? 10.706 -4.760 -12.779 1.00 92.81 108 ILE A N 1
ATOM 856 C CA . ILE A 1 108 ? 10.854 -3.975 -14.016 1.00 92.81 108 ILE A CA 1
ATOM 857 C C . ILE A 1 108 ? 12.316 -3.806 -14.455 1.00 92.81 108 ILE A C 1
ATOM 859 O O . ILE A 1 108 ? 12.566 -3.393 -15.592 1.00 92.81 108 ILE A O 1
ATOM 863 N N . GLY A 1 109 ? 13.267 -4.178 -13.594 1.00 91.00 109 GLY A N 1
ATOM 864 C CA . GLY A 1 109 ? 14.698 -4.080 -13.849 1.00 91.00 109 GLY A CA 1
ATOM 865 C C . GLY A 1 109 ? 15.259 -2.664 -13.673 1.00 91.00 109 GLY A C 1
ATOM 866 O O . GLY A 1 109 ? 14.534 -1.668 -13.686 1.00 91.00 109 GLY A O 1
ATOM 867 N N . LYS A 1 110 ? 16.585 -2.560 -13.571 1.00 87.19 110 LYS A N 1
ATOM 868 C CA . LYS A 1 110 ? 17.334 -1.312 -13.783 1.00 87.19 110 LYS A CA 1
ATOM 869 C C . LYS A 1 110 ? 18.368 -1.521 -14.909 1.00 87.19 110 LYS A C 1
ATOM 871 O O . LYS A 1 110 ? 19.032 -2.558 -14.911 1.00 87.19 110 LYS A O 1
ATOM 876 N N . PRO A 1 111 ? 18.526 -0.567 -15.851 1.00 88.88 111 PRO A N 1
ATOM 877 C CA . PRO A 1 111 ? 17.676 0.611 -16.045 1.00 88.88 111 PRO A CA 1
ATOM 878 C C . PRO A 1 111 ? 16.288 0.221 -16.585 1.00 88.88 111 PRO A C 1
ATOM 880 O O . PRO A 1 111 ? 16.151 -0.736 -17.348 1.00 88.88 111 PRO A O 1
ATOM 883 N N . HIS A 1 112 ? 15.260 0.980 -16.210 1.00 87.88 112 HIS A N 1
ATOM 884 C CA . HIS A 1 112 ? 13.902 0.841 -16.742 1.00 87.88 112 HIS A CA 1
ATOM 885 C C . HIS A 1 112 ? 13.464 2.118 -17.458 1.00 87.88 112 HIS A C 1
ATOM 887 O O . HIS A 1 112 ? 14.015 3.195 -17.248 1.00 87.88 112 HIS A O 1
ATOM 893 N N . THR A 1 113 ? 12.457 1.978 -18.314 1.00 92.12 113 THR A N 1
ATOM 894 C CA . THR A 1 113 ? 11.781 3.099 -18.968 1.00 92.12 113 THR A CA 1
ATOM 895 C C . THR A 1 113 ? 10.509 3.460 -18.209 1.00 92.12 113 THR A C 1
ATOM 897 O O . THR A 1 113 ? 9.881 2.584 -17.607 1.00 92.12 113 THR A O 1
ATOM 900 N N . ASP A 1 114 ? 10.071 4.713 -18.322 1.00 93.12 114 ASP A N 1
ATOM 901 C CA . ASP A 1 114 ? 8.778 5.208 -17.827 1.00 93.12 114 ASP A CA 1
ATOM 902 C C . ASP A 1 114 ? 7.634 4.287 -18.243 1.00 93.12 114 ASP A C 1
ATOM 904 O O . ASP A 1 114 ? 6.793 3.903 -17.439 1.00 93.12 114 ASP A O 1
ATOM 908 N N . HIS A 1 115 ? 7.660 3.833 -19.496 1.00 90.31 115 HIS A N 1
ATOM 909 C CA . HIS A 1 115 ? 6.693 2.877 -20.017 1.00 90.31 115 HIS A CA 1
ATOM 910 C C . HIS A 1 115 ? 6.636 1.593 -19.182 1.00 90.31 115 HIS A C 1
ATOM 912 O O . HIS A 1 115 ? 5.548 1.101 -18.893 1.00 90.31 115 HIS A O 1
ATOM 918 N N . ARG A 1 116 ? 7.777 0.987 -18.830 1.00 91.94 116 ARG A N 1
ATOM 919 C CA . ARG A 1 116 ? 7.774 -0.263 -18.049 1.00 91.94 116 ARG A CA 1
ATOM 920 C C . ARG A 1 116 ? 7.265 -0.027 -16.633 1.00 91.94 116 ARG A C 1
ATOM 922 O O . ARG A 1 116 ? 6.531 -0.871 -16.128 1.00 91.94 116 ARG A O 1
ATOM 929 N N . LEU A 1 117 ? 7.611 1.113 -16.039 1.00 94.50 117 LEU A N 1
ATOM 930 C CA . LEU A 1 117 ? 7.124 1.521 -14.724 1.00 94.50 117 LEU A CA 1
ATOM 931 C C . LEU A 1 117 ? 5.597 1.688 -14.718 1.00 94.50 117 LEU A C 1
ATOM 933 O O . LEU A 1 117 ? 4.913 1.048 -13.920 1.00 94.50 117 LEU A O 1
ATOM 937 N N . ILE A 1 118 ? 5.058 2.489 -15.641 1.00 94.62 118 ILE A N 1
ATOM 938 C CA . ILE A 1 118 ? 3.620 2.772 -15.710 1.00 94.62 118 ILE A CA 1
ATOM 939 C C . ILE A 1 118 ? 2.829 1.523 -16.097 1.00 94.62 118 ILE A C 1
ATOM 941 O O . ILE A 1 118 ? 1.896 1.165 -15.386 1.00 94.62 118 ILE A O 1
ATOM 945 N N . CYS A 1 119 ? 3.224 0.798 -17.151 1.00 91.31 119 CYS A N 1
ATOM 946 C CA . CYS A 1 119 ? 2.539 -0.442 -17.525 1.00 91.31 119 CYS A CA 1
ATOM 947 C C . CYS A 1 119 ? 2.567 -1.480 -16.405 1.00 91.31 119 CYS A C 1
ATOM 949 O O . CYS A 1 119 ? 1.553 -2.132 -16.171 1.00 91.31 119 CYS A O 1
ATOM 951 N N . GLY A 1 120 ? 3.705 -1.632 -15.720 1.00 92.25 120 GLY A N 1
ATOM 952 C CA . GLY A 1 120 ? 3.835 -2.583 -14.623 1.00 92.25 120 GLY A CA 1
ATOM 953 C C . GLY A 1 120 ? 2.873 -2.274 -13.481 1.00 92.25 120 GLY A C 1
ATOM 954 O O . GLY A 1 120 ? 2.155 -3.163 -13.030 1.00 92.25 120 GLY A O 1
ATOM 955 N N . LEU A 1 121 ? 2.795 -1.008 -13.062 1.00 93.19 121 LEU A N 1
ATOM 956 C CA . LEU A 1 121 ? 1.854 -0.584 -12.024 1.00 93.19 121 LEU A CA 1
ATOM 957 C C . LEU A 1 121 ? 0.395 -0.695 -12.473 1.00 93.19 121 LEU A C 1
ATOM 959 O O . LEU A 1 121 ? -0.424 -1.203 -11.711 1.00 93.19 121 LEU A O 1
ATOM 963 N N . SER A 1 122 ? 0.060 -0.269 -13.693 1.00 90.88 122 SER A N 1
ATOM 964 C CA . SER A 1 122 ? -1.309 -0.363 -14.213 1.00 90.88 122 SER A CA 1
ATOM 965 C C . SER A 1 122 ? -1.786 -1.813 -14.283 1.00 90.88 122 SER A C 1
ATOM 967 O O . SER A 1 122 ? -2.845 -2.123 -13.748 1.00 90.88 122 SER A O 1
ATOM 969 N N . GLN A 1 123 ? -0.978 -2.725 -14.834 1.00 87.75 123 GLN A N 1
ATOM 970 C CA . GLN A 1 123 ? -1.317 -4.153 -14.902 1.00 87.75 123 GLN A CA 1
ATOM 971 C C . GLN A 1 123 ? -1.506 -4.771 -13.518 1.00 87.75 123 GLN A C 1
ATOM 973 O O . GLN A 1 123 ? -2.402 -5.588 -13.310 1.00 87.75 123 GLN A O 1
ATOM 978 N N . LEU A 1 124 ? -0.661 -4.382 -12.567 1.00 88.12 124 LEU A N 1
ATOM 979 C CA . LEU A 1 124 ? -0.705 -4.892 -11.206 1.00 88.12 124 LEU A CA 1
ATOM 980 C C . LEU A 1 124 ? -1.957 -4.418 -10.446 1.00 88.12 124 LEU A C 1
ATOM 982 O O . LEU A 1 124 ? -2.586 -5.205 -9.725 1.00 88.12 124 LEU A O 1
ATOM 986 N N . LEU A 1 125 ? -2.315 -3.142 -10.625 1.00 87.25 125 LEU A N 1
ATOM 987 C CA . LEU A 1 125 ? -3.499 -2.507 -10.043 1.00 87.25 125 LEU A CA 1
ATOM 988 C C . LEU A 1 125 ? -4.799 -2.996 -10.691 1.00 87.25 125 LEU A C 1
ATOM 990 O O . LEU A 1 125 ? -5.794 -3.158 -9.985 1.00 87.25 125 LEU A O 1
ATOM 994 N N . GLU A 1 126 ? -4.785 -3.269 -11.997 1.00 84.25 126 GLU A N 1
ATOM 995 C CA . GLU A 1 126 ? -5.875 -3.944 -12.698 1.00 84.25 126 GLU A CA 1
ATOM 996 C C . GLU A 1 126 ? -5.979 -5.387 -12.188 1.00 84.25 126 GLU A C 1
ATOM 998 O O . GLU A 1 126 ? -6.858 -5.679 -11.392 1.00 84.25 126 GLU A O 1
ATOM 1003 N N . GLY A 1 127 ? -5.045 -6.286 -12.492 1.00 76.06 127 GLY A N 1
ATOM 1004 C CA . GLY A 1 127 ? -5.052 -7.664 -11.976 1.00 76.06 127 GLY A CA 1
ATOM 1005 C C . GLY A 1 127 ? -6.342 -8.469 -12.243 1.00 76.06 127 GLY A C 1
ATOM 1006 O O . GLY A 1 127 ? -7.288 -8.016 -12.887 1.00 76.06 127 GLY A O 1
ATOM 1007 N N . THR A 1 128 ? -6.391 -9.710 -11.749 1.00 80.56 128 THR A N 1
ATOM 1008 C CA . THR A 1 128 ? -7.583 -10.571 -11.874 1.00 80.56 128 THR A CA 1
ATOM 1009 C C . THR A 1 128 ? -8.613 -10.262 -10.786 1.00 80.56 128 THR A C 1
ATOM 1011 O O . THR A 1 128 ? -8.282 -9.679 -9.752 1.00 80.56 128 THR A O 1
ATOM 1014 N N . PHE A 1 129 ? -9.862 -10.702 -10.975 1.00 76.75 129 PHE A N 1
ATOM 1015 C CA . PHE A 1 129 ? -10.899 -10.616 -9.939 1.00 76.75 129 PHE A CA 1
ATOM 1016 C C . PHE A 1 129 ? -10.443 -11.239 -8.610 1.00 76.75 129 PHE A C 1
ATOM 1018 O O . PHE A 1 129 ? -10.618 -10.628 -7.560 1.00 76.75 129 PHE A O 1
ATOM 1025 N N . GLU A 1 130 ? -9.817 -12.419 -8.648 1.00 79.69 130 GLU A N 1
ATOM 1026 C CA . GLU A 1 130 ? -9.323 -13.112 -7.451 1.00 79.69 130 GLU A CA 1
ATOM 1027 C C . GLU A 1 130 ? -8.264 -12.285 -6.721 1.00 79.69 130 GLU A C 1
ATOM 1029 O O . GLU A 1 130 ? -8.348 -12.108 -5.505 1.00 79.69 130 GLU A O 1
ATOM 1034 N N . SER A 1 131 ? -7.313 -11.704 -7.460 1.00 78.44 131 SER A N 1
ATOM 1035 C CA . SER A 1 131 ? -6.310 -10.813 -6.879 1.00 78.44 131 SER A CA 1
ATOM 1036 C C . SER A 1 131 ? -6.949 -9.544 -6.310 1.00 78.44 131 SER A C 1
ATOM 1038 O O . SER A 1 131 ? -6.617 -9.154 -5.193 1.00 78.44 131 SER A O 1
ATOM 1040 N N . LYS A 1 132 ? -7.894 -8.911 -7.022 1.00 79.75 132 LYS A N 1
ATOM 1041 C CA . LYS A 1 132 ? -8.640 -7.740 -6.521 1.00 79.75 132 LYS A CA 1
ATOM 1042 C C . LYS A 1 132 ? -9.379 -8.073 -5.220 1.00 79.75 132 LYS A C 1
ATOM 1044 O O . LYS A 1 132 ? -9.226 -7.353 -4.235 1.00 79.75 132 LYS A O 1
ATOM 1049 N N . LEU A 1 133 ? -10.114 -9.186 -5.187 1.00 80.44 133 LEU A N 1
ATOM 1050 C CA . LEU A 1 133 ? -10.890 -9.622 -4.027 1.00 80.44 133 LEU A CA 1
ATOM 1051 C C . LEU A 1 133 ? -9.992 -9.940 -2.826 1.00 80.44 133 LEU A C 1
ATOM 1053 O O . LEU A 1 133 ? -10.253 -9.459 -1.725 1.00 80.44 133 LEU A O 1
ATOM 1057 N N . TYR A 1 134 ? -8.916 -10.705 -3.033 1.00 81.06 134 TYR A N 1
ATOM 1058 C CA . TYR A 1 134 ? -7.959 -11.033 -1.977 1.00 81.06 134 TYR A CA 1
ATOM 1059 C C . TYR A 1 134 ? -7.343 -9.771 -1.358 1.00 81.06 134 TYR A C 1
ATOM 1061 O O . TYR A 1 134 ? -7.317 -9.625 -0.132 1.00 81.06 134 TYR A O 1
ATOM 1069 N N . ARG A 1 135 ? -6.904 -8.823 -2.195 1.00 82.44 135 ARG A N 1
ATOM 1070 C CA . ARG A 1 135 ? -6.329 -7.546 -1.745 1.00 82.44 135 ARG A CA 1
ATOM 1071 C C . ARG A 1 135 ? -7.336 -6.722 -0.951 1.00 82.44 135 ARG A C 1
ATOM 1073 O O . ARG A 1 135 ? -7.028 -6.283 0.155 1.00 82.44 135 ARG A O 1
ATOM 1080 N N . ALA A 1 136 ? -8.553 -6.570 -1.469 1.00 81.50 136 ALA A N 1
ATOM 1081 C CA . ALA A 1 136 ? -9.601 -5.793 -0.819 1.00 81.50 136 ALA A CA 1
ATOM 1082 C C . ALA A 1 136 ? -10.020 -6.398 0.536 1.00 81.50 136 ALA A C 1
ATOM 1084 O O . ALA A 1 136 ? -10.134 -5.675 1.527 1.00 81.50 136 ALA A O 1
ATOM 1085 N N . LEU A 1 137 ? -10.159 -7.727 0.631 1.00 83.00 137 LEU A N 1
ATOM 1086 C CA . LEU A 1 137 ? -10.433 -8.411 1.902 1.00 83.00 137 LEU A CA 1
ATOM 1087 C C . LEU A 1 137 ? -9.281 -8.257 2.904 1.00 83.00 137 LEU A C 1
ATOM 1089 O O . LEU A 1 137 ? -9.519 -8.030 4.093 1.00 83.00 137 LEU A O 1
ATOM 1093 N N . THR A 1 138 ? -8.035 -8.340 2.436 1.00 83.75 138 THR A N 1
ATOM 1094 C CA . THR A 1 138 ? -6.851 -8.185 3.293 1.00 83.75 138 THR A CA 1
ATOM 1095 C C . THR A 1 138 ? -6.754 -6.763 3.850 1.00 83.75 138 THR A C 1
ATOM 1097 O O . THR A 1 138 ? -6.597 -6.593 5.065 1.00 83.75 138 THR A O 1
ATOM 1100 N N . ARG A 1 139 ? -6.952 -5.744 3.001 1.00 83.81 139 ARG A N 1
ATOM 1101 C CA . ARG A 1 139 ? -7.025 -4.327 3.397 1.00 83.81 139 ARG A CA 1
ATOM 1102 C C . ARG A 1 139 ? -8.146 -4.077 4.396 1.00 83.81 139 ARG A C 1
ATOM 1104 O O . ARG A 1 139 ? -7.914 -3.473 5.441 1.00 83.81 139 ARG A O 1
ATOM 1111 N N . LEU A 1 140 ? -9.340 -4.613 4.137 1.00 84.75 140 LEU A N 1
ATOM 1112 C CA . LEU A 1 140 ? -10.471 -4.490 5.053 1.00 84.75 140 LEU A CA 1
ATOM 1113 C C . LEU A 1 140 ? -10.152 -5.101 6.424 1.00 84.75 140 LEU A C 1
ATOM 1115 O O . LEU A 1 140 ? -10.454 -4.502 7.459 1.00 84.75 140 LEU A O 1
ATOM 1119 N N . GLY A 1 141 ? -9.498 -6.265 6.443 1.00 82.19 141 GLY A N 1
ATOM 1120 C CA . GLY A 1 141 ? -9.023 -6.903 7.666 1.00 82.19 141 GLY A CA 1
ATOM 1121 C C . GLY A 1 141 ? -7.998 -6.050 8.418 1.00 82.19 141 GLY A C 1
ATOM 1122 O O . GLY A 1 141 ? -8.074 -5.949 9.644 1.00 82.19 141 GLY A O 1
ATOM 1123 N N . ALA A 1 142 ? -7.060 -5.419 7.706 1.00 80.44 142 ALA A N 1
ATOM 1124 C CA . ALA A 1 142 ? -6.055 -4.531 8.288 1.00 80.44 142 ALA A CA 1
ATOM 1125 C C . ALA A 1 142 ? -6.687 -3.281 8.921 1.00 80.44 142 ALA A C 1
ATOM 1127 O O . ALA A 1 142 ? -6.508 -3.070 10.124 1.00 80.44 142 ALA A O 1
ATOM 1128 N N . VAL A 1 143 ? -7.506 -2.533 8.172 1.00 84.25 143 VAL A N 1
ATOM 1129 C CA . VAL A 1 143 ? -8.218 -1.346 8.686 1.00 84.25 143 VAL A CA 1
ATOM 1130 C C . VAL A 1 143 ? -9.076 -1.707 9.894 1.00 84.25 143 VAL A C 1
ATOM 1132 O O . VAL A 1 143 ? -9.064 -1.010 10.906 1.00 84.25 143 VAL A O 1
ATOM 1135 N N . SER A 1 144 ? -9.788 -2.836 9.834 1.00 84.88 144 SER A N 1
ATOM 1136 C CA . SER A 1 144 ? -10.633 -3.297 10.942 1.00 84.88 144 SER A CA 1
ATOM 1137 C C . SER A 1 144 ? -9.835 -3.507 12.233 1.00 84.88 144 SER A C 1
ATOM 1139 O O . SER A 1 144 ? -10.298 -3.132 13.309 1.00 84.88 144 SER A O 1
ATOM 1141 N N . ARG A 1 145 ? -8.607 -4.040 12.146 1.00 84.00 145 ARG A N 1
ATOM 1142 C CA . ARG A 1 145 ? -7.715 -4.180 13.310 1.00 84.00 145 ARG A CA 1
ATOM 1143 C C . ARG A 1 145 ? -7.253 -2.824 13.849 1.00 84.00 145 ARG A C 1
ATOM 1145 O O . ARG A 1 145 ? -7.196 -2.654 15.069 1.00 84.00 145 ARG A O 1
ATOM 1152 N N . HIS A 1 146 ? -6.942 -1.867 12.971 1.00 80.38 146 HIS A N 1
ATOM 1153 C CA . HIS A 1 146 ? -6.558 -0.510 13.373 1.00 80.38 146 HIS A CA 1
ATOM 1154 C C . HIS A 1 146 ? -7.706 0.228 14.067 1.00 80.38 146 HIS A C 1
ATOM 1156 O O . HIS A 1 146 ? -7.485 0.803 15.133 1.00 80.38 146 HIS A O 1
ATOM 1162 N N . ILE A 1 147 ? -8.931 0.130 13.541 1.00 83.44 147 ILE A N 1
ATOM 1163 C CA . ILE A 1 147 ? -10.145 0.671 14.171 1.00 83.44 147 ILE A CA 1
ATOM 1164 C C . ILE A 1 147 ? -10.319 0.078 15.573 1.00 83.44 147 ILE A C 1
ATOM 1166 O O . ILE A 1 147 ? -10.370 0.828 16.543 1.00 83.44 147 ILE A O 1
ATOM 1170 N N . GLN A 1 148 ? -10.277 -1.251 15.723 1.00 83.38 148 GLN A N 1
ATOM 1171 C CA . GLN A 1 148 ? -10.397 -1.909 17.035 1.00 83.38 148 GLN A CA 1
ATOM 1172 C C . GLN A 1 148 ? -9.296 -1.491 18.026 1.00 83.38 148 GLN A C 1
ATOM 1174 O O . GLN A 1 148 ? -9.503 -1.427 19.240 1.00 83.38 148 GLN A O 1
ATOM 1179 N N . ALA A 1 149 ? -8.071 -1.251 17.550 1.00 81.00 149 ALA A N 1
ATOM 1180 C CA . ALA A 1 149 ? -7.001 -0.712 18.387 1.00 81.00 149 ALA A CA 1
ATOM 1181 C C . ALA A 1 149 ? -7.267 0.753 18.783 1.00 81.00 149 ALA A C 1
ATOM 1183 O O . ALA A 1 149 ? -7.053 1.115 19.941 1.00 81.00 149 ALA A O 1
ATOM 1184 N N . GLY A 1 150 ? -7.759 1.575 17.853 1.00 82.69 150 GLY A N 1
ATOM 1185 C CA . GLY A 1 150 ? -8.146 2.967 18.081 1.00 82.69 150 GLY A CA 1
ATOM 1186 C C . GLY A 1 150 ? -9.294 3.105 19.080 1.00 82.69 150 GLY A C 1
ATOM 1187 O O . GLY A 1 150 ? -9.162 3.843 20.052 1.00 82.69 150 GLY A O 1
ATOM 1188 N N . GLU A 1 151 ? -10.364 2.325 18.922 1.00 89.25 151 GLU A N 1
ATOM 1189 C CA . GLU A 1 151 ? -11.502 2.264 19.849 1.00 89.25 151 GLU A CA 1
ATOM 1190 C C . GLU A 1 151 ? -11.052 1.956 21.283 1.00 89.25 151 GLU A C 1
ATOM 1192 O O . GLU A 1 151 ? -11.478 2.620 22.230 1.00 89.25 151 GLU A O 1
ATOM 1197 N N . ARG A 1 152 ? -10.120 1.006 21.454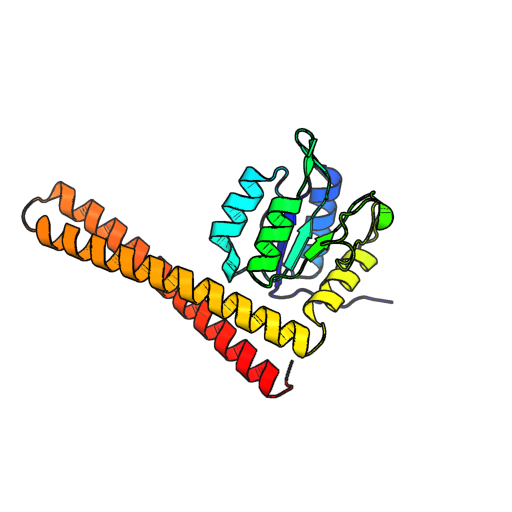 1.00 87.88 152 ARG A N 1
ATOM 1198 C CA . ARG A 1 152 ? -9.527 0.692 22.765 1.00 87.88 152 ARG A CA 1
ATOM 1199 C C . ARG A 1 152 ? -8.775 1.882 23.364 1.00 87.88 152 ARG A C 1
ATOM 1201 O O . ARG A 1 152 ? -8.927 2.149 24.555 1.00 87.88 152 ARG A O 1
ATOM 1208 N N . ARG A 1 153 ? -7.995 2.615 22.561 1.00 88.12 153 ARG A N 1
ATOM 1209 C CA . ARG A 1 153 ? -7.276 3.825 23.010 1.00 88.12 153 ARG A CA 1
ATOM 1210 C C . ARG A 1 153 ? -8.243 4.944 23.395 1.00 88.12 153 ARG A C 1
ATOM 1212 O O . ARG A 1 153 ? -8.065 5.559 24.442 1.00 88.12 153 ARG A O 1
ATOM 1219 N N . VAL A 1 154 ? -9.287 5.170 22.595 1.00 91.38 154 VAL A N 1
ATOM 1220 C CA . VAL A 1 154 ? -10.349 6.147 22.885 1.00 91.38 154 VAL A CA 1
ATOM 1221 C C . VAL A 1 154 ? -11.058 5.795 24.193 1.00 91.38 154 VAL A C 1
ATOM 1223 O O . VAL A 1 154 ? -11.234 6.671 25.037 1.00 91.38 154 VAL A O 1
ATOM 1226 N N . ALA A 1 155 ? -11.419 4.526 24.405 1.00 89.12 155 ALA A N 1
ATOM 1227 C CA . ALA A 1 155 ? -12.049 4.074 25.645 1.00 89.12 155 ALA A CA 1
ATOM 1228 C C . ALA A 1 155 ? -11.156 4.335 26.872 1.00 89.12 155 ALA A C 1
ATOM 1230 O O . ALA A 1 155 ? -11.601 4.947 27.843 1.00 89.12 155 ALA A O 1
ATOM 1231 N N . GLN A 1 156 ? -9.873 3.965 26.795 1.00 88.62 156 GLN A N 1
ATOM 1232 C CA . GLN A 1 156 ? -8.898 4.222 27.861 1.00 88.62 156 GLN A CA 1
ATOM 1233 C C . GLN A 1 156 ? -8.716 5.721 28.138 1.00 88.62 156 GLN A C 1
ATOM 1235 O O . GLN A 1 156 ? -8.655 6.141 29.295 1.00 88.62 156 GLN A O 1
ATOM 1240 N N . GLN A 1 157 ? -8.643 6.548 27.093 1.00 90.75 157 GLN A N 1
ATOM 1241 C CA . GLN A 1 157 ? -8.461 7.988 27.251 1.00 90.75 157 GLN A CA 1
ATOM 1242 C C . GLN A 1 157 ? -9.716 8.666 27.819 1.00 90.75 157 GLN A C 1
ATOM 1244 O O . GLN A 1 157 ? -9.590 9.527 28.690 1.00 90.75 157 GLN A O 1
ATOM 1249 N N . ARG A 1 158 ? -10.922 8.230 27.423 1.00 90.50 158 ARG A N 1
ATOM 1250 C CA . ARG A 1 158 ? -12.190 8.679 28.027 1.00 90.50 158 ARG A CA 1
ATOM 1251 C C . ARG A 1 158 ? -12.227 8.416 29.529 1.00 90.50 158 ARG A C 1
ATOM 1253 O O . ARG A 1 158 ? -12.616 9.303 30.287 1.00 90.50 158 ARG A O 1
ATOM 1260 N N . GLU A 1 159 ? -11.780 7.241 29.975 1.00 89.25 159 GLU A N 1
ATOM 1261 C CA . GLU A 1 159 ? -11.666 6.949 31.408 1.00 89.25 159 GLU A CA 1
ATOM 1262 C C . GLU A 1 159 ? -10.684 7.889 32.115 1.00 89.25 159 GLU A C 1
ATOM 1264 O O . GLU A 1 159 ? -10.978 8.369 33.209 1.00 89.25 159 GLU A O 1
ATOM 1269 N N . ARG A 1 160 ? -9.527 8.181 31.506 1.00 85.75 160 ARG A N 1
ATOM 1270 C CA 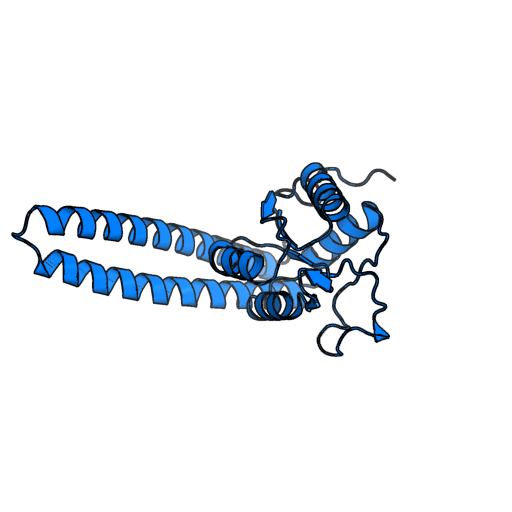. ARG A 1 160 ? -8.544 9.114 32.080 1.00 85.75 160 ARG A CA 1
ATOM 1271 C C . ARG A 1 160 ? -9.127 10.518 32.221 1.00 85.75 160 ARG A C 1
ATOM 1273 O O . ARG A 1 160 ? -9.060 11.076 33.311 1.00 85.75 160 ARG A O 1
ATOM 1280 N N . VAL A 1 161 ? -9.753 11.053 31.171 1.00 86.88 161 VAL A N 1
ATOM 1281 C CA . VAL A 1 161 ? -10.429 12.364 31.208 1.00 86.88 161 VAL A CA 1
ATOM 1282 C C . VAL A 1 161 ? -11.492 12.394 32.313 1.00 86.88 161 VAL A C 1
ATOM 1284 O O . VAL A 1 161 ? -11.529 13.330 33.111 1.00 86.88 161 VAL A O 1
ATOM 1287 N N . ALA A 1 162 ? -12.307 11.339 32.433 1.00 86.19 162 ALA A N 1
ATOM 1288 C CA . ALA A 1 162 ? -13.317 11.238 33.485 1.00 86.19 162 ALA A CA 1
ATOM 1289 C C . ALA A 1 162 ? -12.710 11.248 34.902 1.00 86.19 162 ALA A C 1
ATOM 1291 O O . ALA A 1 162 ? -13.262 11.900 35.788 1.00 86.19 162 ALA A O 1
ATOM 1292 N N . ARG A 1 163 ? -11.563 10.579 35.111 1.00 82.81 163 ARG A N 1
ATOM 1293 C CA . ARG A 1 163 ? -10.846 10.536 36.401 1.00 82.81 163 ARG A CA 1
ATOM 1294 C C . ARG A 1 163 ? -10.237 11.880 36.808 1.00 82.81 163 ARG A C 1
ATOM 1296 O O . ARG A 1 163 ? -10.121 12.139 38.000 1.00 82.81 163 ARG A O 1
ATOM 1303 N N . PHE A 1 164 ? -9.858 12.729 35.852 1.00 78.44 164 PHE A N 1
ATOM 1304 C CA . PHE A 1 164 ? -9.229 14.028 36.129 1.00 78.44 164 PHE A CA 1
ATOM 1305 C C . PHE A 1 164 ? -10.211 15.205 36.199 1.00 78.44 164 PHE A C 1
ATOM 1307 O O . PHE A 1 164 ? -9.768 16.342 36.387 1.00 78.44 164 PHE A O 1
ATOM 1314 N N . ARG A 1 165 ? -11.531 14.963 36.111 1.00 70.88 165 ARG A N 1
ATOM 1315 C CA . ARG A 1 165 ? -12.570 15.990 36.310 1.00 70.88 165 ARG A CA 1
ATOM 1316 C C . ARG A 1 165 ? -12.356 16.723 37.646 1.00 70.88 165 ARG A C 1
ATOM 1318 O O . ARG A 1 165 ? -12.623 16.174 38.707 1.00 70.88 165 ARG A O 1
ATOM 1325 N N . GLY A 1 166 ? -11.857 17.963 37.579 1.00 67.75 166 GLY A N 1
ATOM 1326 C CA . GLY A 1 166 ? -11.510 18.808 38.732 1.00 67.75 166 GLY A CA 1
ATOM 1327 C C . GLY A 1 166 ? -10.089 19.398 38.714 1.00 67.75 166 GLY A C 1
ATOM 1328 O O . GLY A 1 166 ? -9.849 20.400 39.383 1.00 67.75 166 GLY A O 1
ATOM 1329 N N . MET A 1 167 ? -9.155 18.854 37.922 1.00 70.06 167 MET A N 1
ATOM 1330 C CA . MET A 1 167 ? -7.763 19.336 37.819 1.00 70.06 167 MET A CA 1
ATOM 1331 C C . MET A 1 167 ? -7.511 20.080 36.493 1.00 70.06 167 MET A C 1
ATOM 1333 O O . MET A 1 167 ? -7.154 19.473 35.485 1.00 70.06 167 MET A O 1
ATOM 1337 N N . ARG A 1 168 ? -7.696 21.413 36.487 1.00 64.00 168 ARG A N 1
ATOM 1338 C CA . ARG A 1 168 ? -7.773 22.263 35.271 1.00 64.00 168 ARG A CA 1
ATOM 1339 C C . ARG A 1 168 ? -6.676 22.049 34.214 1.00 64.00 168 ARG A C 1
ATOM 1341 O O . ARG A 1 168 ? -7.008 21.943 33.046 1.00 64.00 168 ARG A O 1
ATOM 1348 N N . HIS A 1 169 ? -5.392 22.021 34.576 1.00 61.75 169 HIS A N 1
ATOM 1349 C CA . HIS A 1 169 ? -4.314 21.949 33.569 1.00 61.75 169 HIS A CA 1
ATOM 1350 C C . HIS A 1 169 ? -4.131 20.554 32.948 1.00 61.75 169 HIS A C 1
ATOM 1352 O O . HIS A 1 169 ? -3.737 20.451 31.793 1.00 61.75 169 HIS A O 1
ATOM 1358 N N . SER A 1 170 ? -4.425 19.478 33.682 1.00 62.91 170 SER A N 1
ATOM 1359 C CA . SER A 1 170 ? -4.272 18.102 33.178 1.00 62.91 170 SER A CA 1
ATOM 1360 C C . SER A 1 170 ? -5.476 17.624 32.362 1.00 62.91 170 SER A C 1
ATOM 1362 O O . SER A 1 170 ? -5.346 16.677 31.591 1.00 62.91 170 SER A O 1
ATOM 1364 N N . LEU A 1 171 ? -6.628 18.283 32.518 1.00 72.38 171 LEU A N 1
ATOM 1365 C CA . LEU A 1 171 ? -7.840 18.040 31.734 1.00 72.38 171 LEU A CA 1
ATOM 1366 C C . LEU A 1 171 ? -7.682 18.468 30.276 1.00 72.38 171 LEU A C 1
ATOM 1368 O O . LEU A 1 171 ? -7.928 17.647 29.402 1.00 72.38 171 LEU A O 1
ATOM 1372 N N . ASN A 1 172 ? -7.197 19.689 30.023 1.00 79.81 172 ASN A N 1
ATOM 1373 C CA . ASN A 1 172 ? -7.127 20.236 28.663 1.00 79.81 172 ASN A CA 1
ATOM 1374 C C . ASN A 1 172 ? -6.290 19.354 27.723 1.00 79.81 172 ASN A C 1
ATOM 1376 O O . ASN A 1 172 ? -6.779 18.933 26.685 1.00 79.81 172 ASN A O 1
ATOM 1380 N N . LEU A 1 173 ? -5.070 18.975 28.126 1.00 80.81 173 LEU A N 1
ATOM 1381 C CA . LEU A 1 173 ? -4.212 18.104 27.310 1.00 80.81 173 LEU A CA 1
ATOM 1382 C C . LEU A 1 173 ? -4.827 16.707 27.098 1.00 80.81 173 LEU A C 1
ATOM 1384 O O . LEU A 1 173 ? -4.626 16.068 26.067 1.00 80.81 173 LEU A O 1
ATOM 1388 N N . ALA A 1 174 ? -5.560 16.196 28.091 1.00 80.75 174 ALA A N 1
ATOM 1389 C CA . ALA A 1 174 ? -6.205 14.894 27.983 1.00 80.75 174 ALA A CA 1
ATOM 1390 C C . ALA A 1 174 ? -7.422 14.923 27.042 1.00 80.75 174 ALA A C 1
ATOM 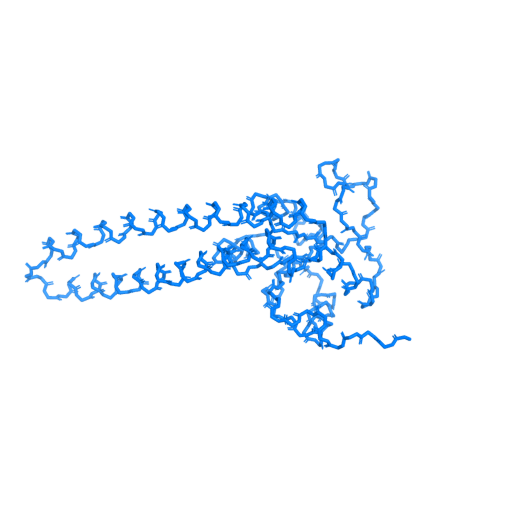1392 O O . ALA A 1 174 ? -7.666 13.923 26.360 1.00 80.75 174 ALA A O 1
ATOM 1393 N N . GLU A 1 175 ? -8.154 16.038 27.013 1.00 85.62 175 GLU A N 1
ATOM 1394 C CA . GLU A 1 175 ? -9.270 16.309 26.102 1.00 85.62 175 GLU A CA 1
ATOM 1395 C C . GLU A 1 175 ? -8.777 16.543 24.668 1.00 85.62 175 GLU A C 1
ATOM 1397 O O . GLU A 1 175 ? -9.286 15.893 23.759 1.00 85.62 175 GLU A O 1
ATOM 1402 N N . GLU A 1 176 ? -7.719 17.337 24.473 1.00 87.50 176 GLU A N 1
ATOM 1403 C CA . GLU A 1 176 ? -7.072 17.543 23.164 1.00 87.50 176 GLU A CA 1
ATOM 1404 C C . GLU A 1 176 ? -6.626 16.210 22.543 1.00 87.50 176 GLU A C 1
ATOM 1406 O O . GLU A 1 176 ? -6.991 15.881 21.414 1.00 87.50 176 GLU A O 1
ATOM 1411 N N . LEU A 1 177 ? -5.921 15.370 23.311 1.00 86.75 177 LEU A N 1
ATOM 1412 C CA . LEU A 1 177 ? -5.513 14.045 22.836 1.00 86.75 177 LEU A CA 1
ATOM 1413 C C . LEU A 1 177 ? -6.719 13.143 22.516 1.00 86.75 177 LEU A C 1
ATOM 1415 O O . LEU A 1 177 ? -6.655 12.309 21.612 1.00 86.75 177 LEU A O 1
ATOM 1419 N N . LEU A 1 178 ? -7.821 13.266 23.263 1.00 87.44 178 LEU A N 1
ATOM 1420 C CA . LEU A 1 178 ? -9.037 12.506 22.983 1.00 87.44 178 LEU A CA 1
ATOM 1421 C C . LEU A 1 178 ? -9.669 12.944 21.654 1.00 87.44 178 LEU A C 1
ATOM 1423 O O . LEU A 1 178 ? -10.087 12.081 20.882 1.00 87.44 178 LEU A O 1
ATOM 1427 N N . GLU A 1 179 ? -9.717 14.246 21.377 1.00 90.12 179 GLU A N 1
ATOM 1428 C CA . GLU A 1 179 ? -10.200 14.783 20.101 1.00 90.12 179 GLU A CA 1
ATOM 1429 C C . GLU A 1 179 ? -9.337 14.312 18.923 1.00 90.12 179 GLU A C 1
ATOM 1431 O O . GLU A 1 179 ? -9.875 13.825 17.927 1.00 90.12 179 GLU A O 1
ATOM 1436 N N . GLU A 1 180 ? -8.008 14.342 19.049 1.00 86.56 180 GLU A N 1
ATOM 1437 C CA . GLU A 1 180 ? -7.096 13.819 18.020 1.00 86.56 180 GLU A CA 1
ATOM 1438 C C . GLU A 1 180 ? -7.329 12.328 17.723 1.00 86.56 180 GLU A C 1
ATOM 1440 O O . GLU A 1 180 ? -7.357 11.906 16.559 1.00 86.56 180 GLU A O 1
ATOM 1445 N N . LEU A 1 181 ? -7.529 11.515 18.768 1.00 84.81 181 LEU A N 1
ATOM 1446 C CA . LEU A 1 181 ? -7.821 10.088 18.622 1.00 84.81 181 LEU A CA 1
ATOM 1447 C C . LEU A 1 181 ? -9.171 9.845 17.936 1.00 84.81 181 LEU A C 1
ATOM 1449 O O . LEU A 1 181 ? -9.267 8.944 17.102 1.00 84.81 181 LEU A O 1
ATOM 1453 N N . LEU A 1 182 ? -10.198 10.635 18.263 1.00 87.81 182 LEU A N 1
ATOM 1454 C CA . LEU A 1 182 ? -11.519 10.545 17.634 1.00 87.81 182 LEU A CA 1
ATOM 1455 C C . LEU A 1 182 ? -11.463 10.922 16.150 1.00 87.81 182 LEU A C 1
ATOM 1457 O O . LEU A 1 182 ? -11.999 10.188 15.321 1.00 87.81 182 LEU A O 1
ATOM 1461 N N . ASN A 1 183 ? -10.757 12.000 15.803 1.00 85.94 183 ASN A N 1
ATOM 1462 C CA . ASN A 1 183 ? -10.554 12.409 14.411 1.00 85.94 183 ASN A CA 1
ATOM 1463 C C . ASN A 1 183 ? -9.809 11.332 13.609 1.00 85.94 183 ASN A C 1
ATOM 1465 O O . ASN A 1 183 ? -10.198 10.992 12.491 1.00 85.94 183 ASN A O 1
ATOM 1469 N N . SER A 1 184 ? -8.764 10.749 14.204 1.00 80.44 184 SER A N 1
ATOM 1470 C CA . SER A 1 184 ? -8.012 9.651 13.591 1.00 80.44 184 SER A CA 1
ATOM 1471 C C . SER A 1 184 ? -8.884 8.410 13.376 1.00 80.44 184 SER A C 1
ATOM 1473 O O . SER A 1 184 ? -8.808 7.784 12.321 1.00 80.44 184 SER A O 1
ATOM 1475 N N . LEU A 1 185 ? -9.734 8.063 14.351 1.00 84.56 185 LEU A N 1
ATOM 1476 C CA . LEU A 1 185 ? -10.657 6.933 14.243 1.00 84.56 185 LEU A CA 1
ATOM 1477 C C . LEU A 1 185 ? -11.696 7.160 13.138 1.00 84.56 185 LEU A C 1
ATOM 1479 O O . LEU A 1 185 ? -11.887 6.272 12.313 1.00 84.56 185 LEU A O 1
ATOM 1483 N N . SER A 1 186 ? -12.282 8.358 13.060 1.00 86.50 186 SER A N 1
ATOM 1484 C CA . SER A 1 186 ? -13.225 8.729 11.995 1.00 86.50 186 SER A CA 1
ATOM 1485 C C . SER A 1 186 ? -12.607 8.554 10.605 1.00 86.50 186 SER A C 1
ATOM 1487 O O . SER A 1 186 ? -13.219 7.954 9.726 1.00 86.50 186 SER A O 1
ATOM 1489 N N . ALA A 1 187 ? -11.359 8.995 10.408 1.00 82.44 187 ALA A N 1
ATOM 1490 C CA . ALA A 1 187 ? -10.666 8.833 9.129 1.00 82.44 187 ALA A CA 1
ATOM 1491 C C . ALA A 1 187 ? -10.436 7.354 8.749 1.00 82.44 187 ALA A C 1
ATOM 1493 O O . ALA A 1 187 ? -10.463 6.996 7.566 1.00 82.44 187 ALA A O 1
ATOM 1494 N N . LEU A 1 188 ? -10.211 6.479 9.735 1.00 81.56 188 LEU A N 1
ATOM 1495 C CA . LEU A 1 188 ? -10.104 5.035 9.507 1.00 81.56 188 LEU A CA 1
ATOM 1496 C C . LEU A 1 188 ? -11.459 4.422 9.141 1.00 81.56 188 LEU A C 1
ATOM 1498 O O . LEU A 1 188 ? -11.521 3.562 8.262 1.00 81.56 188 LEU A O 1
ATOM 1502 N N . GLU A 1 189 ? -12.548 4.871 9.765 1.00 86.88 189 GLU A N 1
ATOM 1503 C CA . GLU A 1 189 ? -13.899 4.413 9.429 1.00 86.88 189 GLU A CA 1
ATOM 1504 C C . GLU A 1 189 ? -14.311 4.804 8.008 1.00 86.88 189 GLU A C 1
ATOM 1506 O O . GLU A 1 189 ? -14.833 3.956 7.279 1.00 86.88 189 GLU A O 1
ATOM 1511 N N . ASP A 1 190 ? -13.989 6.025 7.577 1.00 86.88 190 ASP A N 1
ATOM 1512 C CA . ASP A 1 190 ? -14.177 6.462 6.189 1.00 86.88 190 ASP A CA 1
ATOM 1513 C C . ASP A 1 190 ? -13.389 5.579 5.215 1.00 86.88 190 ASP A C 1
ATOM 1515 O O . ASP A 1 190 ? -13.866 5.219 4.137 1.00 86.88 190 ASP A O 1
ATOM 1519 N N . THR A 1 191 ? -12.172 5.191 5.599 1.00 82.56 191 THR A N 1
ATOM 1520 C CA . THR A 1 191 ? -11.330 4.309 4.784 1.00 82.56 191 THR A CA 1
ATOM 1521 C C . THR A 1 191 ? -11.918 2.898 4.696 1.00 82.56 191 THR A C 1
ATOM 1523 O O . THR A 1 191 ? -11.999 2.328 3.608 1.00 82.56 191 THR A O 1
ATOM 1526 N N . ARG A 1 192 ? -12.435 2.356 5.809 1.00 86.75 192 ARG A N 1
ATOM 1527 C CA . ARG A 1 192 ? -13.177 1.084 5.823 1.00 86.75 192 ARG A CA 1
ATOM 1528 C C . ARG A 1 192 ? -14.388 1.135 4.891 1.00 86.75 192 ARG A C 1
ATOM 1530 O O . ARG A 1 192 ? -14.623 0.173 4.166 1.00 86.75 192 ARG A O 1
ATOM 1537 N N . ALA A 1 193 ? -15.146 2.233 4.904 1.00 86.38 193 ALA A N 1
ATOM 1538 C CA . ALA A 1 193 ? -16.309 2.408 4.036 1.00 86.38 193 ALA A CA 1
ATOM 1539 C C . ALA A 1 193 ? -15.919 2.366 2.550 1.00 86.38 193 ALA A C 1
ATOM 1541 O O . ALA A 1 193 ? -16.528 1.618 1.787 1.00 86.38 193 ALA A O 1
ATOM 1542 N N . LYS A 1 194 ? -14.840 3.061 2.163 1.00 85.56 194 LYS A N 1
ATOM 1543 C CA . LYS A 1 194 ? -14.303 3.013 0.791 1.00 85.56 194 LYS A CA 1
ATOM 1544 C C . LYS A 1 194 ? -13.942 1.593 0.353 1.00 85.56 194 LYS A C 1
ATOM 1546 O O . LYS A 1 194 ? -14.293 1.198 -0.753 1.00 85.56 194 LYS A O 1
ATOM 1551 N N . PHE A 1 195 ? -13.296 0.806 1.216 1.00 84.00 195 PHE A N 1
ATOM 1552 C CA . PHE A 1 195 ? -12.961 -0.586 0.890 1.00 84.00 195 PHE A CA 1
ATOM 1553 C C . PHE A 1 195 ? -14.185 -1.499 0.805 1.00 84.00 195 PHE A C 1
ATOM 1555 O O . PHE A 1 195 ? -14.220 -2.406 -0.024 1.00 84.00 195 PHE A O 1
ATOM 1562 N N . LEU A 1 196 ? -15.211 -1.266 1.626 1.00 86.19 196 LEU A N 1
ATOM 1563 C CA . LEU A 1 196 ? -16.479 -1.987 1.500 1.00 86.19 196 LEU A CA 1
ATOM 1564 C C . LEU A 1 196 ? -17.178 -1.668 0.173 1.00 86.19 196 LEU A C 1
ATOM 1566 O O . LEU A 1 196 ? -17.743 -2.571 -0.443 1.00 86.19 196 LEU A O 1
ATOM 1570 N N . ASP A 1 197 ? -17.117 -0.421 -0.287 1.00 86.12 197 ASP A N 1
ATOM 1571 C CA . ASP A 1 197 ? -17.645 -0.034 -1.595 1.00 86.12 197 ASP A CA 1
ATOM 1572 C C . ASP A 1 197 ? -16.826 -0.629 -2.746 1.00 86.12 197 ASP A C 1
ATOM 1574 O O . ASP A 1 197 ? -17.408 -1.174 -3.683 1.00 86.12 197 ASP A O 1
ATOM 1578 N N . GLU A 1 198 ? -15.493 -0.637 -2.648 1.00 83.75 198 GLU A N 1
ATOM 1579 C CA . GLU A 1 198 ? -14.619 -1.334 -3.601 1.00 83.75 198 GLU A CA 1
ATOM 1580 C C . GLU A 1 198 ? -14.983 -2.825 -3.701 1.00 83.75 198 GLU A C 1
ATOM 1582 O O . GLU A 1 198 ? -15.164 -3.345 -4.801 1.00 83.75 198 GLU A O 1
ATOM 1587 N N . LEU A 1 199 ? -15.186 -3.507 -2.568 1.00 85.19 199 LEU A N 1
ATOM 1588 C CA . LEU A 1 199 ? -15.617 -4.909 -2.540 1.00 85.19 199 LEU A CA 1
ATOM 1589 C C . LEU A 1 199 ? -16.964 -5.126 -3.235 1.00 85.19 199 LEU A C 1
ATOM 1591 O O . LEU A 1 199 ? -17.112 -6.095 -3.981 1.00 85.19 199 LEU A O 1
ATOM 1595 N N . ARG A 1 200 ? -17.936 -4.232 -3.021 1.00 86.31 200 ARG A N 1
ATOM 1596 C CA . ARG A 1 200 ? -19.240 -4.292 -3.702 1.00 86.31 200 ARG A CA 1
ATOM 1597 C C . ARG A 1 200 ? -19.084 -4.139 -5.214 1.00 86.31 200 ARG A C 1
ATOM 1599 O O . ARG A 1 200 ? -19.709 -4.887 -5.962 1.00 86.31 200 ARG A O 1
ATOM 1606 N N . LEU A 1 201 ? -18.242 -3.207 -5.662 1.00 84.31 201 LEU A N 1
ATOM 1607 C CA . LEU A 1 201 ? -17.973 -2.977 -7.084 1.00 84.31 201 LEU A CA 1
ATOM 1608 C C . LEU A 1 201 ? -17.257 -4.164 -7.735 1.00 84.31 201 LEU A C 1
ATOM 1610 O O . LEU A 1 201 ? -17.638 -4.574 -8.831 1.00 84.31 201 LEU A O 1
ATOM 1614 N N . ILE A 1 202 ? -16.273 -4.749 -7.042 1.00 80.94 202 ILE A N 1
ATOM 1615 C CA . ILE A 1 202 ? -15.597 -5.975 -7.476 1.00 80.94 202 ILE A CA 1
ATOM 1616 C C . ILE A 1 202 ? -16.640 -7.082 -7.654 1.00 80.94 202 ILE A C 1
ATOM 1618 O O . ILE A 1 202 ? -16.744 -7.637 -8.743 1.00 80.94 202 ILE A O 1
ATOM 1622 N N . GLN A 1 203 ? -17.467 -7.353 -6.636 1.00 78.31 203 GLN A N 1
ATOM 1623 C CA . GLN A 1 203 ? -18.513 -8.385 -6.687 1.00 78.31 203 GLN A CA 1
ATOM 1624 C C . GLN A 1 203 ? -19.544 -8.162 -7.803 1.00 78.31 203 GLN A C 1
ATOM 1626 O O . GLN A 1 203 ? -20.059 -9.131 -8.355 1.00 78.31 203 GLN A O 1
ATOM 1631 N N . ALA A 1 204 ? -19.830 -6.906 -8.152 1.00 82.44 204 ALA A N 1
ATOM 1632 C CA . ALA A 1 204 ? -20.725 -6.548 -9.248 1.00 82.44 204 ALA A CA 1
ATOM 1633 C C . ALA A 1 204 ? -20.079 -6.652 -10.647 1.00 82.44 204 ALA A C 1
ATOM 1635 O O . ALA A 1 204 ? -20.777 -6.478 -11.644 1.00 82.44 204 ALA A O 1
ATOM 1636 N N . GLY A 1 205 ? -18.768 -6.914 -10.741 1.00 74.00 205 GLY A N 1
ATOM 1637 C CA . GLY A 1 205 ? -18.025 -6.957 -12.006 1.00 74.00 205 GLY A CA 1
ATOM 1638 C C . GLY A 1 205 ? -17.803 -5.583 -12.649 1.00 74.00 205 GLY A C 1
ATOM 1639 O O . GLY A 1 205 ? -17.591 -5.503 -13.855 1.00 74.00 205 GLY A O 1
ATOM 1640 N N . ALA A 1 206 ? -17.883 -4.502 -11.867 1.00 67.25 206 ALA A N 1
ATOM 1641 C CA . ALA A 1 206 ? -17.877 -3.117 -12.351 1.00 67.25 206 ALA A CA 1
ATOM 1642 C C . ALA A 1 206 ? -16.488 -2.436 -12.331 1.00 67.25 206 ALA A C 1
ATOM 1644 O O . ALA A 1 206 ? -16.408 -1.222 -12.517 1.00 67.25 206 ALA A O 1
ATOM 1645 N N . LEU A 1 207 ? -15.411 -3.195 -12.084 1.00 59.53 207 LEU A N 1
ATOM 1646 C CA . LEU A 1 207 ? -14.031 -2.715 -11.913 1.00 59.53 207 LEU A CA 1
ATOM 1647 C C . LEU A 1 207 ? -13.022 -3.489 -12.754 1.00 59.53 207 LEU A C 1
ATOM 1649 O O . LEU A 1 207 ? -13.097 -4.737 -12.808 1.00 59.53 207 LEU A O 1
#

Organism: Methylobacterium radiotolerans (strain ATCC 27329 / DSM 1819 / JCM 2831 / NBRC 15690 / NCIMB 10815 / 0-1) (NCBI:txid426355)

Secondary structure (DSSP, 8-state):
----TTTTTT-EEEEE-SSHHHHHHHHHHHHHTT-EEEEEESSHHHHHHHHHHHGGG--EEEE-SB-GGG-BSHHHHHHHHHHT--EEE--SS-GGGS-GGGTTS-B--SS--HHHHHHHHHHHHH--HHHHHHHHHHHHHHHHHHHHHHHHHHHHHHHHHHHTTT-HHHHHHHHHHHHHHHHHHHHHHHHHHHHHHHHHHHHTT--

pLDDT: mean 86.69, std 9.15, range [40.72, 98.06]

Radius of gyration: 19.87 Å; chains: 1; bounding box: 44×40×68 Å

InterPro domains:
  IPR001789 Signal transduction response regulator, receiver domain [PS50110] (12-125)
  IPR011006 CheY-like superfamily [SSF52172] (11-128)